Protein AF-A0A1X6P6M9-F1 (afdb_monomer)

Organism: Porphyra umbilicalis (NCBI:txid2786)

Radius of gyration: 22.37 Å; Cα contacts (8 Å, |Δi|>4): 774; chains: 1; bounding box: 60×44×56 Å

Nearest PDB structures (foldseek):
  3pe9-assembly4_D  TM=6.505E-01  e=1.139E-02  Acetivibrio thermocellus
  5vg1-assembly2_B  TM=5.738E-01  e=1.340E-02  Jonesia denitrificans DSM 20603
  1f97-assembly1_A  TM=3.186E-01  e=1.535E-01  Mus musculus
  7r0c-assembly1_C  TM=1.789E-01  e=1.907E-01  Homo sapiens
  8d82-assembly1_A  TM=1.798E-01  e=1.140E+00  Homo sapiens

Solvent-accessible surface area (backbone atoms only — not comparable to full-atom values): 17375 Å² total; per-residue (Å²): 92,73,48,60,32,56,97,70,46,40,9,34,33,39,38,17,54,26,49,57,97,40,66,86,38,66,68,48,40,61,60,33,41,46,41,35,33,29,49,72,40,65,61,43,76,50,52,83,79,34,34,78,74,33,15,72,72,21,95,81,36,30,26,27,40,50,93,77,77,85,59,42,32,61,70,72,45,61,27,28,40,36,41,32,41,27,20,21,23,58,78,66,40,22,33,46,30,48,45,77,50,76,41,85,45,76,46,74,83,82,68,79,73,35,69,53,39,69,49,46,75,49,66,89,53,25,47,15,36,48,45,56,84,76,76,25,69,49,70,72,22,78,74,73,28,55,39,37,80,40,47,50,59,57,59,55,95,43,82,45,78,59,34,44,34,86,80,45,82,72,85,84,55,77,63,96,70,80,74,98,38,33,46,71,44,72,57,72,73,88,85,60,93,76,58,70,19,43,55,80,44,75,32,54,22,36,31,87,76,49,38,74,50,73,93,58,70,58,37,54,40,57,38,33,23,14,64,72,42,42,38,26,40,33,54,44,55,36,91,50,46,56,32,38,40,30,23,52,72,85,41,81,74,35,78,30,67,54,85,74,40,34,54,41,40,59,72,86,80,62,49,48,35,54,38,88,77,81,54,69,80,36,82,42,43,37,36,37,37,37,33,17,75,93,79,25,62,23,33,34,31,34,31,42,34,36,40,71,40,77,92,38,79,43,47,70,71,51,103

Sequence (319 aa):
MRWTRNNHEGGFVRLSLVPVSQMYNHGAHERNAFHWSCWAINRFKCGQMDKFRDCLHDRKGEAFRDWVTIPPVFPDGDYVLGWSWYGGGQGDKGHFGDYYDCSFVRVEGGRSQTATHTPTFAGGACLATVNRLGICTREPCVPMRKVLRRVPAEFDGRPPPPIRASNLPRSGGPPKYISSGQSTFSENVDGLRRATVRVFSIRLVDVGARKVLPYLPLGNRPVVVGANAKFSLHAETSPDAQSVQWYVNGVPKFFDSTHPFTSGGDDHTGAFYPWYYPVFNRRVYVSVRAKGPGNTEDWLSLDLVFVKDRSKPSNYVGV

Foldseek 3Di:
DWAADAPWAWFKKWKFKAAPVCVVPPVNRVLRTAEMEILCPAKDADDPVCCVPHYVRPPRNIIHDDDDDDALLDDWAKIKIKMKTAQIDDDFWAFDAIDIDIDIDTDDDDDHHDQKHFGDYYDQWMFGQDQEHPQRHDPRRPPTGTGDTHHHPLPPPDGHDIRGSVVGPDPPDDHPDDDDWKAKDWPPPPDDPDLQKEFPDKFKAFQVVLDTDPDDCLGGHAFEFAPPAFIKIFTDMHPQFQWKWKDKQNHTQDIGRDPRHIQQDAPVPSGGGGNPDDDEQDWIKMKMWTAGPPRRIIMMIITHHYYYDHVDPGNGDGD

pLDDT: mean 81.34, std 14.86, range [29.42, 97.69]

Secondary structure (DSSP, 8-state):
-EEE--S---SEEEEEEEEGGGTT-HHHHHHTEEEEEETTTT-EE--HHHHTTTSTT-TT-EEEE---PPPTTSPSEEEEEEEEEES--BTTEE----EEEEEEEEE---SPPPSEE--EEESSSEEES-SSTTSS-SSS-SSPEEPEEE--TTTSSSPPPPEEGGGSPP--SS-SS-SSS--EEE---TT-TT-S--EEEEEEEETTTTEEPP---TTTS-EEEETT--EEEEEEE-TT--EEEEEETTEEEEEE-SSS-BSS-B-SSS-BPPPS---BTSEEEEEEEEEEGGGEEEEEEEEEEEEEETT---S--B-

Structure (mmCIF, N/CA/C/O backbone):
data_AF-A0A1X6P6M9-F1
#
_entry.id   AF-A0A1X6P6M9-F1
#
loop_
_atom_site.group_PDB
_atom_site.id
_atom_site.type_symbol
_atom_site.label_atom_id
_atom_site.label_alt_id
_atom_site.label_comp_id
_atom_site.label_asym_id
_atom_site.label_entity_id
_atom_site.label_seq_id
_atom_site.pdbx_PDB_ins_code
_atom_site.Cartn_x
_atom_site.Cartn_y
_atom_site.Cartn_z
_atom_site.occupancy
_atom_site.B_iso_or_equiv
_atom_site.auth_seq_id
_atom_site.auth_comp_id
_atom_site.auth_asym_id
_atom_site.auth_atom_id
_atom_site.pdbx_PDB_model_num
ATOM 1 N N . MET A 1 1 ? -3.911 -2.081 -7.376 1.00 86.75 1 MET A N 1
ATOM 2 C CA . MET A 1 1 ? -3.064 -1.070 -6.709 1.00 86.75 1 MET A CA 1
ATOM 3 C C . MET A 1 1 ? -3.328 0.309 -7.307 1.00 86.75 1 MET A C 1
ATOM 5 O O . MET A 1 1 ? -3.745 0.368 -8.459 1.00 86.75 1 MET A O 1
ATOM 9 N N . ARG A 1 2 ? -3.127 1.397 -6.552 1.00 87.62 2 ARG A N 1
ATOM 10 C CA . ARG A 1 2 ? -3.187 2.782 -7.047 1.00 87.62 2 ARG A CA 1
ATOM 11 C C . ARG A 1 2 ? -2.044 3.603 -6.463 1.00 87.62 2 ARG A C 1
ATOM 13 O O . ARG A 1 2 ? -1.618 3.299 -5.355 1.00 87.62 2 ARG A O 1
ATOM 20 N N . TRP A 1 3 ? -1.587 4.614 -7.191 1.00 88.06 3 TRP A N 1
ATOM 21 C CA . TRP A 1 3 ? -0.624 5.591 -6.688 1.00 88.06 3 TRP A CA 1
ATOM 22 C C . TRP A 1 3 ? -0.910 6.977 -7.260 1.00 88.06 3 TRP A C 1
ATOM 24 O O . TRP A 1 3 ? -1.390 7.136 -8.390 1.00 88.06 3 TRP A O 1
ATOM 34 N N . THR A 1 4 ? -0.639 7.978 -6.429 1.00 86.62 4 THR A N 1
ATOM 35 C CA . THR A 1 4 ? -0.890 9.383 -6.727 1.00 86.62 4 THR A CA 1
ATOM 36 C C . THR A 1 4 ? 0.056 9.875 -7.808 1.00 86.62 4 THR A C 1
ATOM 38 O O . THR A 1 4 ? 1.262 9.626 -7.766 1.00 86.62 4 THR A O 1
ATOM 41 N N . ARG A 1 5 ? -0.488 10.619 -8.770 1.00 84.69 5 ARG A N 1
ATOM 42 C CA . ARG A 1 5 ? 0.332 11.407 -9.685 1.00 84.69 5 ARG A CA 1
ATOM 43 C C . ARG A 1 5 ? 0.754 12.689 -8.975 1.00 84.69 5 ARG A C 1
ATOM 45 O O . ARG A 1 5 ? -0.067 13.366 -8.367 1.00 84.69 5 ARG A O 1
ATOM 52 N N . ASN A 1 6 ? 2.032 13.024 -9.065 1.00 74.31 6 ASN A N 1
ATOM 53 C CA . ASN A 1 6 ? 2.538 14.327 -8.646 1.00 74.31 6 ASN A CA 1
ATOM 54 C C . ASN A 1 6 ? 3.050 15.094 -9.883 1.00 74.31 6 ASN A C 1
ATOM 56 O O . ASN A 1 6 ? 2.704 14.777 -11.022 1.00 74.31 6 ASN A O 1
ATOM 60 N N . ASN A 1 7 ? 3.902 16.093 -9.685 1.00 77.25 7 ASN A N 1
ATOM 61 C CA . ASN A 1 7 ? 4.628 16.811 -10.730 1.00 77.25 7 ASN A CA 1
ATOM 62 C C . ASN A 1 7 ? 5.721 15.980 -11.435 1.00 77.25 7 ASN A C 1
ATOM 64 O O . ASN A 1 7 ? 6.342 16.499 -12.358 1.00 77.25 7 ASN A O 1
ATOM 68 N N . HIS A 1 8 ? 5.950 14.723 -11.042 1.00 83.19 8 HIS A N 1
ATOM 69 C CA . HIS A 1 8 ? 6.973 13.857 -11.627 1.00 83.19 8 HIS A CA 1
ATOM 70 C C . HIS A 1 8 ? 6.389 12.742 -12.511 1.00 83.19 8 HIS A C 1
ATOM 72 O O . HIS A 1 8 ? 5.292 12.228 -12.278 1.00 83.19 8 HIS A O 1
ATOM 78 N N . GLU A 1 9 ? 7.145 12.371 -13.545 1.00 88.62 9 GLU A N 1
ATOM 79 C CA . GLU A 1 9 ? 6.766 11.392 -14.568 1.00 88.62 9 GLU A CA 1
ATOM 80 C C . GLU A 1 9 ? 7.939 10.449 -14.883 1.00 88.62 9 GLU A C 1
ATOM 82 O O . GLU A 1 9 ? 9.077 10.664 -14.452 1.00 88.62 9 GLU A O 1
ATOM 87 N N . GLY A 1 10 ? 7.651 9.415 -15.675 1.00 91.94 10 GLY A N 1
ATOM 88 C CA . GLY A 1 10 ? 8.640 8.439 -16.127 1.00 91.94 10 GLY A CA 1
ATOM 89 C C . GLY A 1 10 ? 9.080 7.460 -15.038 1.00 91.94 10 GLY A C 1
ATOM 90 O O . GLY A 1 10 ? 8.689 7.552 -13.878 1.00 91.94 10 GLY A O 1
ATOM 91 N N . GLY A 1 11 ? 9.909 6.501 -15.424 1.00 95.06 11 GLY A N 1
ATOM 92 C CA . GLY A 1 11 ? 10.416 5.454 -14.555 1.00 95.06 11 GLY A CA 1
ATOM 93 C C . GLY A 1 11 ? 9.531 4.215 -14.509 1.00 95.06 11 GLY A C 1
ATOM 94 O O . GLY A 1 11 ? 8.642 3.998 -15.343 1.00 95.06 11 GLY A O 1
ATOM 95 N N . PHE A 1 12 ? 9.810 3.400 -13.504 1.00 96.56 12 PHE A N 1
ATOM 96 C CA . PHE A 1 12 ? 9.217 2.090 -13.295 1.00 96.56 12 PHE A CA 1
ATOM 97 C C . PHE A 1 12 ? 8.590 2.010 -11.912 1.00 96.56 12 PHE A C 1
ATOM 99 O O . PHE A 1 12 ? 9.119 2.575 -10.957 1.00 96.56 12 PHE A O 1
ATOM 106 N N . VAL A 1 13 ? 7.498 1.263 -11.814 1.00 96.94 13 VAL A N 1
ATOM 107 C CA . VAL A 1 13 ? 6.965 0.754 -10.554 1.00 96.94 13 VAL A CA 1
ATOM 108 C C . VAL A 1 13 ? 7.423 -0.689 -10.398 1.00 96.94 13 VAL A C 1
ATOM 110 O O . VAL A 1 13 ? 7.337 -1.461 -11.351 1.00 96.94 13 VAL A O 1
ATOM 113 N N . ARG A 1 14 ? 7.891 -1.060 -9.204 1.00 97.31 14 ARG A N 1
ATOM 114 C CA . ARG A 1 14 ? 8.203 -2.444 -8.818 1.00 97.31 14 ARG A CA 1
ATOM 115 C C . ARG A 1 14 ? 7.370 -2.847 -7.614 1.00 97.31 14 ARG A C 1
ATOM 117 O O . ARG A 1 14 ? 7.341 -2.123 -6.621 1.00 97.31 14 ARG A O 1
ATOM 124 N N . LEU A 1 15 ? 6.775 -4.033 -7.684 1.00 97.69 15 LEU A N 1
ATOM 125 C CA . LEU A 1 15 ? 6.065 -4.675 -6.586 1.00 97.69 15 LEU A CA 1
ATOM 126 C C . LEU A 1 15 ? 6.818 -5.896 -6.088 1.00 97.69 15 LEU A C 1
ATOM 128 O O . LEU A 1 15 ? 7.287 -6.725 -6.870 1.00 97.69 15 LEU A O 1
ATOM 132 N N . SER A 1 16 ? 6.879 -6.011 -4.771 1.00 97.25 16 SER A N 1
ATOM 133 C CA . SER A 1 16 ? 7.496 -7.119 -4.055 1.00 97.25 16 SER A CA 1
ATOM 134 C C . SER A 1 16 ? 6.598 -7.580 -2.928 1.00 97.25 16 SER A C 1
ATOM 136 O O . SER A 1 16 ? 5.836 -6.788 -2.380 1.00 97.25 16 SER A O 1
ATOM 138 N N . LEU A 1 17 ? 6.684 -8.859 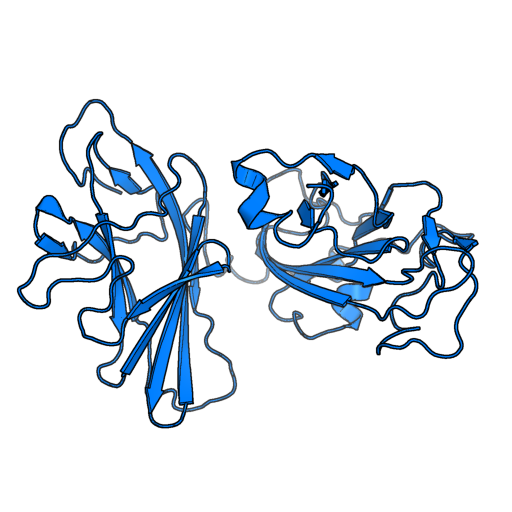-2.589 1.00 96.00 17 LEU A N 1
ATOM 139 C CA . LEU A 1 17 ? 5.944 -9.415 -1.471 1.00 96.00 17 LEU A CA 1
ATOM 140 C C . LEU A 1 17 ? 6.910 -10.209 -0.597 1.00 96.00 17 LEU A C 1
ATOM 142 O O . LEU A 1 17 ? 7.520 -11.171 -1.060 1.00 96.00 17 LEU A O 1
ATOM 146 N N . VAL A 1 18 ? 7.093 -9.787 0.652 1.00 89.38 18 VAL A N 1
ATOM 147 C CA . VAL A 1 18 ? 8.011 -10.450 1.589 1.00 89.38 18 VAL A CA 1
ATOM 148 C C . VAL A 1 18 ? 7.278 -10.864 2.856 1.00 89.38 18 VAL A C 1
ATOM 150 O O . VAL A 1 18 ? 6.371 -10.152 3.282 1.00 89.38 18 VAL A O 1
ATOM 153 N N . PRO A 1 19 ? 7.639 -11.995 3.479 1.00 81.50 19 PRO A N 1
ATOM 154 C CA . PRO A 1 19 ? 7.135 -12.328 4.805 1.00 81.50 19 PRO A CA 1
ATOM 155 C C . PRO A 1 19 ? 7.424 -11.190 5.788 1.00 81.50 19 PRO A C 1
ATOM 157 O O . PRO A 1 19 ? 8.471 -10.548 5.689 1.00 81.50 19 PRO A O 1
ATOM 160 N N . VAL A 1 20 ? 6.551 -10.981 6.776 1.00 75.00 20 VAL A N 1
ATOM 161 C CA . VAL A 1 20 ? 6.730 -9.923 7.794 1.00 75.00 20 VAL A CA 1
ATOM 162 C C . VAL A 1 20 ? 8.093 -10.018 8.495 1.00 75.00 20 VAL A C 1
ATOM 164 O O . VAL A 1 20 ? 8.749 -9.005 8.717 1.00 75.00 20 VAL A O 1
ATOM 167 N N . SER A 1 21 ? 8.597 -11.232 8.743 1.00 71.81 21 SER A N 1
ATOM 168 C CA . SER A 1 21 ? 9.934 -11.461 9.321 1.00 71.81 21 SER A CA 1
ATOM 169 C C . SER A 1 21 ? 11.102 -10.946 8.466 1.00 71.81 21 SER A C 1
ATOM 171 O O . SER A 1 21 ? 12.233 -10.879 8.942 1.00 71.81 21 SER A O 1
ATOM 173 N N . GLN A 1 22 ? 10.849 -10.586 7.206 1.00 79.38 22 GLN A N 1
ATOM 174 C CA . GLN A 1 22 ? 11.824 -10.063 6.253 1.00 79.38 22 GLN A CA 1
ATOM 175 C C . GLN A 1 22 ? 11.511 -8.620 5.818 1.00 79.38 22 GLN A C 1
ATOM 177 O O . GLN A 1 22 ? 12.145 -8.137 4.883 1.00 79.38 22 GLN A O 1
ATOM 182 N N . MET A 1 23 ? 10.592 -7.913 6.490 1.00 80.75 23 MET A N 1
ATOM 183 C CA . MET A 1 23 ? 10.112 -6.584 6.070 1.00 80.75 23 MET A CA 1
ATOM 184 C C . MET A 1 23 ? 11.191 -5.498 5.948 1.00 80.75 23 MET A C 1
ATOM 186 O O . MET A 1 23 ? 11.030 -4.555 5.184 1.00 80.75 23 MET A O 1
ATOM 190 N N . TYR A 1 24 ? 12.304 -5.624 6.674 1.00 79.19 24 TYR A N 1
ATOM 191 C CA . TYR A 1 24 ? 13.435 -4.689 6.591 1.00 79.19 24 TYR A CA 1
ATOM 192 C C . TYR A 1 24 ? 14.590 -5.209 5.722 1.00 79.19 24 TYR A C 1
ATOM 194 O O . TYR A 1 24 ? 15.641 -4.578 5.626 1.00 79.19 24 TYR A O 1
ATOM 202 N N . ASN A 1 25 ? 14.435 -6.374 5.086 1.00 82.38 25 ASN A N 1
ATOM 203 C CA . ASN A 1 25 ? 15.487 -6.987 4.287 1.00 82.38 25 ASN A CA 1
ATOM 204 C C . ASN A 1 25 ? 15.363 -6.570 2.816 1.00 82.38 25 ASN A C 1
ATOM 206 O O . ASN A 1 25 ? 14.607 -7.163 2.045 1.00 82.38 25 ASN A O 1
ATOM 210 N N . HIS A 1 26 ? 16.171 -5.593 2.403 1.00 90.19 26 HIS A N 1
ATOM 211 C CA . HIS A 1 26 ? 16.188 -5.101 1.022 1.00 90.19 26 HIS A CA 1
ATOM 212 C C . HIS A 1 26 ? 16.395 -6.217 -0.020 1.00 90.19 26 HIS A C 1
ATOM 214 O O . HIS A 1 26 ? 15.697 -6.271 -1.031 1.00 90.19 26 HIS A O 1
ATOM 220 N N . GLY A 1 27 ? 17.303 -7.161 0.248 1.00 91.75 27 GLY A N 1
ATOM 221 C CA . GLY A 1 27 ? 17.557 -8.284 -0.656 1.00 91.75 27 GLY A CA 1
ATOM 222 C C . GLY A 1 27 ? 16.378 -9.258 -0.759 1.00 91.75 27 GLY A C 1
ATOM 223 O O . GLY A 1 27 ? 16.201 -9.892 -1.796 1.00 91.75 27 GLY A O 1
ATOM 224 N N . ALA A 1 28 ? 15.553 -9.385 0.284 1.00 91.31 28 ALA A N 1
ATOM 225 C CA . ALA A 1 28 ? 14.320 -10.166 0.216 1.00 91.31 28 ALA A CA 1
ATOM 226 C C . ALA A 1 28 ? 13.285 -9.492 -0.693 1.00 91.31 28 ALA A C 1
ATOM 228 O O . ALA A 1 28 ? 12.685 -10.168 -1.526 1.00 91.31 28 ALA A O 1
ATOM 229 N N . HIS A 1 29 ? 13.132 -8.168 -0.595 1.00 94.69 29 HIS A N 1
ATOM 230 C CA . HIS A 1 29 ? 12.264 -7.404 -1.494 1.00 94.69 29 HIS A CA 1
ATOM 231 C C . HIS A 1 29 ? 12.709 -7.506 -2.954 1.00 94.69 29 HIS A C 1
ATOM 233 O O . HIS A 1 29 ? 11.869 -7.637 -3.837 1.00 94.69 29 HIS A O 1
ATOM 239 N N . GLU A 1 30 ? 14.017 -7.488 -3.215 1.00 94.31 30 GLU A N 1
ATOM 240 C CA . GLU A 1 30 ? 14.562 -7.685 -4.561 1.00 94.31 30 GLU A CA 1
ATOM 241 C C . GLU A 1 30 ? 14.282 -9.098 -5.093 1.00 94.31 30 GLU A C 1
ATOM 243 O O . GLU A 1 30 ? 13.731 -9.248 -6.181 1.00 94.31 30 GLU A O 1
ATOM 248 N N . ARG A 1 31 ? 14.593 -10.143 -4.314 1.00 93.88 31 ARG A N 1
ATOM 249 C CA . ARG A 1 31 ? 14.396 -11.542 -4.739 1.00 93.88 31 ARG A CA 1
ATOM 250 C C . ARG A 1 31 ? 12.929 -11.943 -4.888 1.00 93.88 31 ARG A C 1
ATOM 252 O O . ARG A 1 31 ? 12.635 -12.837 -5.675 1.00 93.88 31 ARG A O 1
ATOM 259 N N . ASN A 1 32 ? 12.033 -11.313 -4.132 1.00 95.94 32 ASN A N 1
ATOM 260 C CA . ASN A 1 32 ? 10.597 -11.589 -4.158 1.00 95.94 32 ASN A CA 1
ATOM 261 C C . ASN A 1 32 ? 9.804 -10.490 -4.888 1.00 95.94 32 ASN A C 1
ATOM 263 O O . ASN A 1 32 ? 8.588 -10.364 -4.706 1.00 95.94 32 ASN A O 1
ATOM 267 N N . ALA A 1 33 ? 10.479 -9.678 -5.706 1.00 97.00 33 ALA A N 1
ATOM 268 C CA . ALA A 1 33 ? 9.819 -8.776 -6.631 1.00 97.00 33 ALA A CA 1
ATOM 269 C C . ALA A 1 33 ? 9.185 -9.580 -7.771 1.00 97.00 33 ALA A C 1
ATOM 271 O O . ALA A 1 33 ? 9.839 -10.393 -8.423 1.00 97.00 33 ALA A O 1
ATOM 272 N N . PHE A 1 34 ? 7.888 -9.382 -7.983 1.00 96.94 34 PHE A N 1
ATOM 273 C CA . PHE A 1 34 ? 7.085 -10.245 -8.851 1.00 96.94 34 PHE A CA 1
ATOM 274 C C . PHE A 1 34 ? 6.432 -9.503 -10.017 1.00 96.94 34 PHE A C 1
ATOM 276 O O . PHE A 1 34 ? 5.992 -10.126 -10.988 1.00 96.94 34 PHE A O 1
ATOM 283 N N . HIS A 1 35 ? 6.373 -8.176 -9.945 1.00 97.06 35 HIS A N 1
ATOM 284 C CA . HIS A 1 35 ? 5.730 -7.372 -10.968 1.00 97.06 35 HIS A CA 1
ATOM 285 C C . HIS A 1 35 ? 6.413 -6.018 -11.135 1.00 97.06 35 HIS A C 1
ATOM 287 O O . HIS A 1 35 ? 6.714 -5.334 -10.158 1.00 97.06 35 HIS A O 1
ATOM 293 N N . TRP A 1 36 ? 6.607 -5.631 -12.390 1.00 97.06 36 TRP A N 1
ATOM 294 C CA . TRP A 1 36 ? 7.064 -4.317 -12.803 1.00 97.06 36 TRP A CA 1
ATOM 295 C C . TRP A 1 36 ? 6.064 -3.704 -13.771 1.00 97.06 36 TRP A C 1
ATOM 297 O O . TRP A 1 36 ? 5.472 -4.400 -14.599 1.00 97.06 36 TRP A O 1
ATOM 307 N N . SER A 1 37 ? 5.957 -2.384 -13.753 1.00 96.75 37 SER A N 1
ATOM 308 C CA . SER A 1 37 ? 5.236 -1.645 -14.781 1.00 96.75 37 SER A CA 1
ATOM 309 C C . SER A 1 37 ? 5.854 -0.278 -15.042 1.00 96.75 37 SER A C 1
ATOM 311 O O . SER A 1 37 ? 6.710 0.191 -14.290 1.00 96.75 37 SER A O 1
ATOM 313 N N . CYS A 1 38 ? 5.472 0.376 -16.139 1.00 95.00 38 CYS A N 1
ATOM 314 C CA . CYS A 1 38 ? 5.804 1.790 -16.302 1.00 95.00 38 CYS A CA 1
ATOM 315 C C . CYS A 1 38 ? 5.078 2.632 -15.251 1.00 95.00 38 CYS A C 1
ATOM 317 O O . CYS A 1 38 ? 3.897 2.413 -15.003 1.00 95.00 38 CYS A O 1
ATOM 319 N N . TRP A 1 39 ? 5.740 3.665 -14.718 1.00 93.56 39 TRP A N 1
ATOM 320 C CA . TRP A 1 39 ? 5.134 4.604 -13.760 1.00 93.56 39 TRP A CA 1
ATOM 321 C C . TRP A 1 39 ? 3.763 5.125 -14.197 1.00 93.56 39 TRP A C 1
ATOM 323 O O . TRP A 1 39 ? 2.832 5.205 -13.401 1.00 93.56 39 TRP A O 1
ATOM 333 N N . ALA A 1 40 ? 3.644 5.458 -15.483 1.00 91.25 40 ALA A N 1
ATOM 334 C CA . ALA A 1 40 ? 2.444 6.051 -16.048 1.00 91.25 40 ALA A CA 1
ATOM 335 C C . ALA A 1 40 ? 1.422 5.027 -16.576 1.00 91.25 40 ALA A C 1
ATOM 337 O O . ALA A 1 40 ? 0.533 5.404 -17.348 1.00 91.25 40 ALA A O 1
ATOM 338 N N . ILE A 1 41 ? 1.551 3.742 -16.222 1.00 91.44 41 ILE A N 1
ATOM 339 C CA . ILE A 1 41 ? 0.639 2.702 -16.706 1.00 91.44 41 ILE A CA 1
ATOM 340 C C . ILE A 1 41 ? -0.797 2.990 -16.254 1.00 91.44 41 ILE A C 1
ATOM 342 O O . ILE A 1 41 ? -1.033 3.460 -15.139 1.00 91.44 41 ILE A O 1
ATOM 346 N N . ASN A 1 42 ? -1.766 2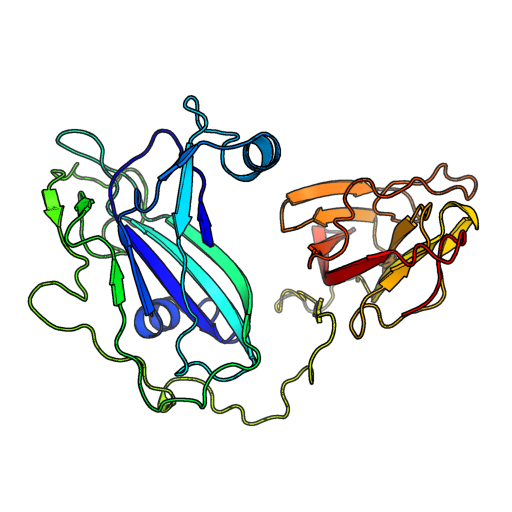.703 -17.133 1.00 91.69 42 ASN A N 1
ATOM 347 C CA . ASN A 1 42 ? -3.193 2.689 -16.794 1.00 91.69 42 ASN A CA 1
ATOM 348 C C . ASN A 1 42 ? -3.678 3.966 -16.066 1.00 91.69 42 ASN A C 1
ATOM 350 O O . ASN A 1 42 ? -4.516 3.914 -15.160 1.00 91.69 42 ASN A O 1
ATOM 354 N N . ARG A 1 43 ? -3.150 5.127 -16.478 1.00 91.94 43 ARG A N 1
ATOM 355 C CA . ARG A 1 43 ? -3.564 6.456 -16.007 1.00 91.94 43 ARG A CA 1
ATOM 356 C C . ARG A 1 43 ? -5.082 6.616 -16.107 1.00 91.94 43 ARG A C 1
ATOM 358 O O . ARG A 1 43 ? -5.684 6.260 -17.119 1.00 91.94 43 ARG A O 1
ATOM 365 N N . PHE A 1 44 ? -5.696 7.195 -15.082 1.00 91.31 44 PHE A N 1
ATOM 366 C CA . PHE A 1 44 ? -7.133 7.454 -15.057 1.00 91.31 44 PHE A CA 1
ATOM 367 C C . PHE A 1 44 ? -7.450 8.849 -14.508 1.00 91.31 44 PHE A C 1
ATOM 369 O O . PHE A 1 44 ? -6.658 9.438 -13.772 1.00 91.31 44 PHE A O 1
ATOM 376 N N . LYS A 1 45 ? -8.626 9.374 -14.872 1.00 92.50 45 LYS A N 1
ATOM 377 C CA . LYS A 1 45 ? -9.189 10.608 -14.308 1.00 92.50 45 LYS A CA 1
ATOM 378 C C . LYS A 1 45 ? -9.926 10.301 -13.010 1.00 92.50 45 LYS A C 1
ATOM 380 O O . LYS A 1 45 ? -10.777 9.414 -12.981 1.00 92.50 45 LYS A O 1
ATOM 385 N N . CYS A 1 46 ? -9.620 11.045 -11.957 1.00 84.31 46 CYS A N 1
ATOM 386 C CA . CYS A 1 46 ? -10.256 10.887 -10.660 1.00 84.31 46 CYS A CA 1
ATOM 387 C C . CYS A 1 46 ? -11.712 11.352 -10.674 1.00 84.31 46 CYS A C 1
ATOM 389 O O . CYS A 1 46 ? -12.021 12.465 -11.100 1.00 84.31 46 CYS A O 1
ATOM 391 N N . GLY A 1 47 ? -12.596 10.517 -10.125 1.00 80.44 47 GLY A N 1
ATOM 392 C CA . GLY A 1 47 ? -13.931 10.945 -9.719 1.00 80.44 47 GLY A CA 1
ATOM 393 C C . GLY A 1 47 ? -13.917 11.646 -8.356 1.00 80.44 47 GLY A C 1
ATOM 394 O O . GLY A 1 47 ? -12.874 11.805 -7.718 1.00 80.44 47 GLY A O 1
ATOM 395 N N . GLN A 1 48 ? -15.103 12.010 -7.860 1.00 72.38 48 GLN A N 1
ATOM 396 C CA . GLN A 1 48 ? -15.263 12.696 -6.570 1.00 72.38 48 GLN A CA 1
ATOM 397 C C . GLN A 1 48 ? -14.652 11.909 -5.396 1.00 72.38 48 GLN A C 1
ATOM 399 O O . GLN A 1 48 ? -13.981 12.495 -4.550 1.00 72.38 48 GLN A O 1
ATOM 404 N N . MET A 1 49 ? -14.828 10.582 -5.371 1.00 69.75 49 MET A N 1
ATOM 405 C CA . MET A 1 49 ? -14.254 9.719 -4.328 1.00 69.75 49 MET A CA 1
ATOM 406 C C . MET A 1 49 ? -12.730 9.582 -4.426 1.00 69.75 49 MET A C 1
ATOM 408 O O . MET A 1 49 ? -12.063 9.431 -3.407 1.00 69.75 49 MET A O 1
ATOM 412 N N . ASP A 1 50 ? -12.168 9.626 -5.634 1.00 75.62 50 ASP A N 1
ATOM 413 C CA . ASP A 1 50 ? -10.728 9.451 -5.837 1.00 75.62 50 ASP A CA 1
ATOM 414 C C . ASP A 1 50 ? -9.958 10.753 -5.579 1.00 75.62 50 ASP A C 1
ATOM 416 O O . ASP A 1 50 ? -8.778 10.713 -5.239 1.00 75.62 50 ASP A O 1
ATOM 420 N N . LYS A 1 51 ? -10.627 11.912 -5.674 1.00 73.06 51 LYS A N 1
ATOM 421 C CA . LYS A 1 51 ? -10.003 13.235 -5.534 1.00 73.06 51 LYS A CA 1
ATOM 422 C C . LYS A 1 51 ? -9.225 13.395 -4.228 1.00 73.06 51 LYS A C 1
ATOM 424 O O . LYS A 1 51 ? -8.099 13.874 -4.250 1.00 73.06 51 LYS A O 1
ATOM 429 N N . PHE A 1 52 ? -9.802 12.958 -3.112 1.00 69.56 52 PHE A N 1
ATOM 430 C CA . PHE A 1 52 ? -9.166 13.069 -1.797 1.00 69.56 52 PHE A CA 1
ATOM 431 C C . PHE A 1 52 ? -8.162 11.952 -1.499 1.00 69.56 52 PHE A C 1
ATOM 433 O O . PHE A 1 52 ? -7.351 12.111 -0.594 1.00 69.56 52 PHE A O 1
ATOM 440 N N . ARG A 1 53 ? -8.221 10.828 -2.226 1.00 67.81 53 ARG A N 1
ATOM 441 C CA . ARG A 1 53 ? -7.367 9.659 -1.972 1.00 67.81 53 ARG A CA 1
ATOM 442 C C . ARG A 1 53 ? -6.144 9.613 -2.888 1.00 67.81 53 ARG A C 1
ATOM 444 O O . ARG A 1 53 ? -5.042 9.433 -2.395 1.00 67.81 53 ARG A O 1
ATOM 451 N N . ASP A 1 54 ? -6.347 9.777 -4.195 1.00 78.31 54 ASP A N 1
ATOM 452 C CA . ASP A 1 54 ? -5.326 9.510 -5.219 1.00 78.31 54 ASP A CA 1
ATOM 453 C C . ASP A 1 54 ? -4.881 10.772 -5.972 1.00 78.31 54 ASP A C 1
ATOM 455 O O . ASP A 1 54 ? -3.821 10.783 -6.581 1.00 78.31 54 ASP A O 1
ATOM 459 N N . CYS A 1 55 ? -5.701 11.825 -5.997 1.00 79.56 55 CYS A N 1
ATOM 460 C CA . CYS A 1 55 ? -5.468 12.994 -6.857 1.00 79.56 55 CYS A CA 1
ATOM 461 C C . CYS A 1 55 ? -5.275 14.301 -6.093 1.00 79.56 55 CYS A C 1
ATOM 463 O O . CYS A 1 55 ? -5.251 15.364 -6.712 1.00 79.56 55 CYS A O 1
ATOM 465 N N . LEU A 1 56 ? -5.138 14.248 -4.766 1.00 77.38 56 LEU A N 1
ATOM 466 C CA . LEU A 1 56 ? -5.091 15.445 -3.923 1.00 77.38 56 LEU A CA 1
ATOM 467 C C . LEU A 1 56 ? -3.983 16.418 -4.357 1.00 77.38 56 LEU A C 1
ATOM 469 O O . LEU A 1 56 ? -4.144 17.632 -4.258 1.00 77.38 56 LEU A O 1
ATOM 473 N N . HIS A 1 57 ? -2.884 15.872 -4.877 1.00 75.50 57 HIS A N 1
ATOM 474 C CA . HIS A 1 57 ? -1.695 16.619 -5.276 1.00 75.50 57 HIS A CA 1
ATOM 475 C C . HIS A 1 57 ? -1.564 16.812 -6.797 1.00 75.50 57 HIS A C 1
ATOM 477 O O . HIS A 1 57 ? -0.646 17.501 -7.241 1.00 75.50 57 HIS A O 1
ATOM 483 N N . ASP A 1 58 ? -2.486 16.273 -7.606 1.00 80.81 58 ASP A N 1
ATOM 484 C CA . ASP A 1 58 ? -2.423 16.392 -9.064 1.00 80.81 58 ASP A CA 1
ATOM 485 C C . ASP A 1 58 ? -3.345 17.489 -9.603 1.00 80.81 58 ASP A C 1
ATOM 487 O O . ASP A 1 58 ? -4.574 17.396 -9.559 1.00 80.81 58 ASP A O 1
ATOM 491 N N . ARG A 1 59 ? -2.753 18.507 -10.235 1.00 80.44 59 ARG A N 1
ATOM 492 C CA . ARG A 1 59 ? -3.508 19.623 -10.832 1.00 80.44 59 ARG A CA 1
ATOM 493 C C . ARG A 1 59 ? -4.384 19.211 -12.020 1.00 80.44 59 ARG A C 1
ATOM 495 O O . ARG A 1 59 ? -5.266 19.975 -12.398 1.00 80.44 59 ARG A O 1
ATOM 502 N N . LYS A 1 60 ? -4.156 18.038 -12.625 1.00 84.75 60 LYS A N 1
ATOM 503 C CA . LYS A 1 60 ? -4.962 17.523 -13.747 1.00 84.75 60 LYS A CA 1
ATOM 504 C C . LYS A 1 60 ? -6.050 16.543 -13.301 1.00 84.75 60 LYS A C 1
ATOM 506 O O . LYS A 1 60 ? -6.784 16.045 -14.164 1.00 84.75 60 LYS A O 1
ATOM 511 N N . GLY A 1 61 ? -6.170 16.279 -11.997 1.00 87.75 61 GLY A N 1
ATOM 512 C CA . GLY A 1 61 ? -7.109 15.305 -11.449 1.00 87.75 61 GLY A CA 1
ATOM 513 C C . GLY A 1 61 ? -6.871 13.896 -11.991 1.00 87.75 61 GLY A C 1
ATOM 514 O O . GLY A 1 61 ? -7.829 13.196 -12.309 1.00 87.75 61 GLY A O 1
ATOM 515 N N . GLU A 1 62 ? -5.612 13.506 -12.172 1.00 91.31 62 GLU A N 1
ATOM 516 C CA . GLU A 1 62 ? -5.194 12.197 -12.671 1.00 91.31 62 GLU A CA 1
ATOM 517 C C . GLU A 1 62 ? -4.418 11.413 -11.619 1.00 91.31 62 GLU A C 1
ATOM 519 O O . GLU A 1 62 ? -3.677 11.979 -10.821 1.00 91.31 62 GLU A O 1
ATOM 524 N N . ALA A 1 63 ? -4.545 10.094 -11.674 1.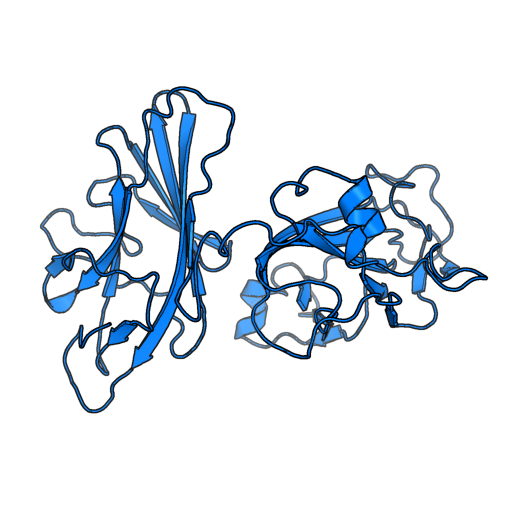00 90.69 63 ALA A N 1
ATOM 525 C CA . ALA A 1 63 ? -3.743 9.162 -10.898 1.00 90.69 63 ALA A CA 1
ATOM 526 C C . ALA A 1 63 ? -3.476 7.900 -11.721 1.00 90.69 63 ALA A C 1
ATOM 528 O O . ALA A 1 63 ? -3.935 7.762 -12.862 1.00 90.69 63 ALA A O 1
ATOM 529 N N . PHE A 1 64 ? -2.730 6.970 -11.139 1.00 90.94 64 PHE A N 1
ATOM 530 C CA . PHE A 1 64 ? -2.373 5.714 -11.777 1.00 90.94 64 PHE A CA 1
ATOM 531 C C . PHE A 1 64 ? -2.966 4.542 -11.008 1.00 90.94 64 PHE A C 1
ATOM 533 O O . PHE A 1 64 ? -3.182 4.599 -9.792 1.00 90.94 64 PHE A O 1
ATOM 540 N N . ARG A 1 65 ? -3.265 3.465 -11.728 1.00 89.19 65 ARG A N 1
ATOM 541 C CA . ARG A 1 65 ? -3.769 2.230 -11.134 1.00 89.19 65 ARG A CA 1
ATOM 542 C C . ARG A 1 65 ? -3.243 1.043 -11.895 1.00 89.19 65 ARG A C 1
ATOM 544 O O . ARG A 1 65 ? -3.082 1.123 -13.098 1.00 89.19 65 ARG A O 1
ATOM 551 N N . ASP A 1 66 ? -3.095 -0.079 -11.219 1.00 90.00 66 ASP A N 1
ATOM 552 C CA . ASP A 1 66 ? -2.789 -1.331 -11.891 1.00 90.00 66 ASP A CA 1
ATOM 553 C C . ASP A 1 66 ? -3.545 -2.503 -11.280 1.00 90.00 66 ASP A C 1
ATOM 555 O O . ASP A 1 66 ? -3.866 -2.505 -10.082 1.00 90.00 66 ASP A O 1
ATOM 559 N N . TRP A 1 67 ? -3.834 -3.493 -12.116 1.00 87.62 67 TRP A N 1
ATOM 560 C CA . TRP A 1 67 ? -4.448 -4.749 -11.711 1.00 87.62 67 TRP A CA 1
ATOM 561 C C . TRP A 1 67 ? -3.366 -5.805 -11.632 1.00 87.62 67 TRP A C 1
ATOM 563 O O . TRP A 1 67 ? -2.831 -6.249 -12.641 1.00 87.62 67 TRP A O 1
ATOM 573 N N . VAL A 1 68 ? -3.056 -6.210 -10.408 1.00 89.31 68 VAL A N 1
ATOM 574 C CA . VAL A 1 68 ? -1.967 -7.138 -10.139 1.00 89.31 68 VAL A CA 1
ATOM 575 C C . VAL A 1 68 ? -2.537 -8.348 -9.423 1.00 89.31 68 VAL A C 1
ATOM 577 O O . VAL A 1 68 ? -3.307 -8.209 -8.474 1.00 89.31 68 VAL A O 1
ATOM 580 N N . THR A 1 69 ? -2.166 -9.530 -9.903 1.00 90.88 69 THR A N 1
ATOM 581 C CA . THR A 1 69 ? -2.527 -10.806 -9.281 1.00 90.88 69 THR A CA 1
ATOM 582 C C . THR A 1 69 ? -1.371 -11.256 -8.403 1.00 90.88 69 THR A C 1
ATOM 584 O O . THR A 1 69 ? -0.233 -11.278 -8.872 1.00 90.88 69 THR A O 1
ATOM 587 N N . ILE A 1 70 ? -1.652 -11.618 -7.149 1.00 93.00 70 ILE A N 1
ATOM 588 C CA . ILE A 1 70 ? -0.641 -12.224 -6.280 1.00 93.00 70 ILE A CA 1
ATOM 589 C C . ILE A 1 70 ? -0.247 -13.584 -6.871 1.00 93.00 70 ILE A C 1
ATOM 591 O O . ILE A 1 70 ? -1.126 -14.416 -7.115 1.00 93.00 70 ILE A O 1
ATOM 595 N N . PRO A 1 71 ? 1.044 -13.820 -7.149 1.00 94.12 71 PRO A N 1
ATOM 596 C CA . PRO A 1 71 ? 1.478 -15.078 -7.727 1.00 94.12 71 PRO A CA 1
ATOM 597 C C . PRO A 1 71 ? 1.211 -16.279 -6.812 1.00 94.12 71 PRO A C 1
ATOM 599 O O . PRO A 1 71 ? 1.493 -16.195 -5.618 1.00 94.12 71 PRO A O 1
ATOM 602 N N . PRO A 1 72 ? 0.810 -17.440 -7.360 1.00 89.69 72 PRO A N 1
ATOM 603 C CA . PRO A 1 72 ? 0.557 -18.648 -6.569 1.00 89.69 72 PRO A CA 1
ATOM 604 C C . PRO A 1 72 ? 1.833 -19.289 -5.991 1.00 89.69 72 PRO A C 1
ATOM 606 O O . PRO A 1 72 ? 1.766 -20.355 -5.395 1.00 89.69 72 PRO A O 1
ATOM 609 N N . VAL A 1 73 ? 3.010 -18.676 -6.156 1.00 92.88 73 VAL A N 1
ATOM 610 C CA . VAL A 1 73 ? 4.235 -19.101 -5.454 1.00 92.88 73 VAL A CA 1
ATOM 611 C C . VAL A 1 73 ? 4.225 -18.670 -3.986 1.00 92.88 73 VAL A C 1
ATOM 613 O O . VAL A 1 73 ? 4.928 -19.267 -3.176 1.00 92.88 73 VAL A O 1
ATOM 616 N N . PHE A 1 74 ? 3.454 -17.629 -3.647 1.00 91.00 74 PHE A N 1
ATOM 617 C CA . PHE A 1 74 ? 3.334 -17.130 -2.284 1.00 91.00 74 PHE A CA 1
ATOM 618 C C . PHE A 1 74 ? 2.269 -17.937 -1.539 1.00 91.00 74 PHE A C 1
ATOM 620 O O . PHE A 1 74 ? 1.110 -17.915 -1.957 1.00 91.00 74 PHE A O 1
ATOM 627 N N . PRO A 1 75 ? 2.630 -18.658 -0.465 1.00 84.19 75 PRO A N 1
ATOM 628 C CA . PRO A 1 75 ? 1.645 -19.347 0.349 1.00 84.19 75 PRO A CA 1
ATOM 629 C C . PRO A 1 75 ? 0.742 -18.366 1.097 1.00 84.19 75 PRO A C 1
ATOM 631 O O . PRO A 1 75 ? 1.119 -17.214 1.323 1.00 84.19 75 PRO A O 1
ATOM 634 N N . ASP A 1 76 ? -0.414 -18.851 1.540 1.00 77.94 76 ASP A N 1
ATOM 635 C CA . ASP A 1 76 ? -1.288 -18.110 2.444 1.00 77.94 76 ASP A CA 1
ATOM 636 C C . ASP A 1 76 ? -0.505 -17.635 3.675 1.00 77.94 76 ASP A C 1
ATOM 638 O O . ASP A 1 76 ? 0.296 -18.376 4.257 1.00 77.94 76 ASP A O 1
ATOM 642 N N . GLY A 1 77 ? -0.721 -16.382 4.065 1.00 70.31 77 GLY A N 1
ATOM 643 C CA . GLY A 1 77 ? -0.009 -15.770 5.176 1.00 70.31 77 GLY A CA 1
ATOM 644 C C . GLY A 1 77 ? 0.022 -14.248 5.135 1.00 70.31 77 GLY A C 1
ATOM 645 O O . GLY A 1 77 ? -0.561 -13.605 4.259 1.00 70.31 77 GLY A O 1
ATOM 646 N N . ASP A 1 78 ? 0.731 -13.686 6.109 1.00 70.81 78 ASP A N 1
ATOM 647 C CA . ASP A 1 78 ? 0.926 -12.248 6.266 1.00 70.81 78 ASP A CA 1
ATOM 648 C C . ASP A 1 78 ? 2.247 -11.801 5.634 1.00 70.81 78 ASP A C 1
ATOM 650 O O . ASP A 1 78 ? 3.312 -12.394 5.850 1.00 70.81 78 ASP A O 1
ATOM 654 N N . TYR A 1 79 ? 2.173 -10.714 4.873 1.00 81.75 79 TYR A N 1
ATOM 655 C CA . TYR A 1 79 ? 3.274 -10.182 4.088 1.00 81.75 79 TYR A CA 1
ATOM 656 C C . TYR A 1 79 ? 3.353 -8.663 4.195 1.00 81.75 79 TYR A C 1
ATOM 658 O O . TYR A 1 79 ? 2.385 -7.977 4.522 1.00 81.75 79 TYR A O 1
ATOM 666 N N . VAL A 1 80 ? 4.513 -8.133 3.828 1.00 82.75 80 VAL A N 1
ATOM 667 C CA . VAL A 1 80 ? 4.676 -6.737 3.444 1.00 82.75 80 VAL A CA 1
ATOM 668 C C . VAL A 1 80 ? 4.707 -6.658 1.923 1.00 82.75 80 VAL A C 1
ATOM 670 O O . VAL A 1 80 ? 5.587 -7.226 1.270 1.00 82.75 80 VAL A O 1
ATOM 673 N N . LEU A 1 81 ? 3.729 -5.948 1.365 1.00 94.56 81 LEU A N 1
ATOM 674 C CA . LEU A 1 81 ? 3.716 -5.518 -0.025 1.00 94.56 81 LEU A CA 1
ATOM 675 C C . LEU A 1 81 ? 4.608 -4.283 -0.141 1.00 94.56 81 LEU A C 1
ATOM 677 O O . LEU A 1 81 ? 4.244 -3.206 0.326 1.00 94.56 81 LEU A O 1
ATOM 681 N N . GLY A 1 82 ? 5.773 -4.452 -0.756 1.00 95.88 82 GLY A N 1
ATOM 682 C CA . GLY A 1 82 ? 6.676 -3.353 -1.064 1.00 95.88 82 GLY A CA 1
ATOM 683 C C . GLY A 1 82 ? 6.369 -2.779 -2.440 1.00 95.88 82 GLY A C 1
ATOM 684 O O . GLY A 1 82 ? 6.383 -3.506 -3.436 1.00 95.88 82 GLY A O 1
ATOM 685 N N . TRP A 1 83 ? 6.141 -1.475 -2.488 1.00 96.44 83 TRP A N 1
ATOM 686 C CA . TRP A 1 83 ? 6.040 -0.662 -3.688 1.00 96.44 83 TRP A CA 1
ATOM 687 C C . TRP A 1 83 ? 7.309 0.173 -3.842 1.00 96.44 83 TRP A C 1
ATOM 689 O O . TRP A 1 83 ? 7.856 0.689 -2.866 1.00 96.44 83 TRP A O 1
ATOM 699 N N . SER A 1 84 ? 7.812 0.308 -5.064 1.00 95.94 84 SER A N 1
ATOM 700 C CA . SER A 1 84 ? 8.934 1.204 -5.344 1.00 95.94 84 SER A CA 1
ATOM 701 C C . SER A 1 84 ? 8.730 1.931 -6.662 1.00 95.94 84 SER A C 1
ATOM 703 O O . SER A 1 84 ? 8.310 1.306 -7.635 1.00 95.94 84 SER A O 1
ATOM 705 N N . TRP A 1 85 ? 9.087 3.212 -6.712 1.00 95.25 85 TRP A N 1
ATOM 706 C CA . TRP A 1 85 ? 9.179 3.996 -7.942 1.00 95.25 85 TRP A CA 1
ATOM 707 C C . TRP A 1 85 ? 10.608 4.479 -8.154 1.00 95.25 85 TRP A C 1
ATOM 709 O O . TRP A 1 85 ? 11.220 5.024 -7.240 1.00 95.25 85 TRP A O 1
ATOM 719 N N . TYR A 1 86 ? 11.147 4.260 -9.352 1.00 95.50 86 TYR A N 1
ATOM 720 C CA . TYR A 1 86 ? 12.537 4.584 -9.661 1.00 95.50 86 TYR A CA 1
ATOM 721 C C . TYR A 1 86 ? 12.765 4.909 -11.128 1.00 95.50 86 TYR A C 1
ATOM 723 O O . TYR A 1 86 ? 11.966 4.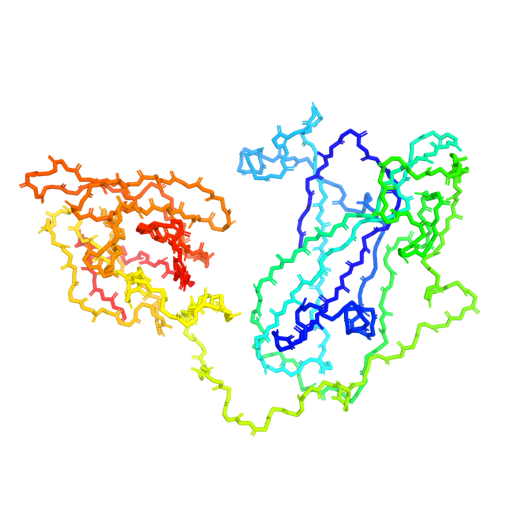572 -12.005 1.00 95.50 86 TYR A O 1
ATOM 731 N N . GLY A 1 87 ? 13.899 5.555 -11.402 1.00 94.44 87 GLY A N 1
ATOM 732 C CA . GLY A 1 87 ? 14.289 5.926 -12.760 1.00 94.44 87 GLY A CA 1
ATOM 733 C C . GLY A 1 87 ? 13.410 7.003 -13.380 1.00 94.44 87 GLY A C 1
ATOM 734 O O . GLY A 1 87 ? 13.402 7.147 -14.602 1.00 94.44 87 GLY A O 1
ATOM 735 N N . GLY A 1 88 ? 12.676 7.757 -12.563 1.00 92.69 88 GLY A N 1
ATOM 736 C CA . GLY A 1 88 ? 11.841 8.844 -13.040 1.00 92.69 88 GLY A CA 1
ATOM 737 C C . GLY A 1 88 ? 12.634 9.916 -13.802 1.00 92.69 88 GLY A C 1
ATOM 738 O O . GLY A 1 88 ? 13.838 10.116 -13.599 1.00 92.69 88 GLY A O 1
ATOM 739 N N . GLY A 1 89 ? 11.940 10.617 -14.694 1.00 88.50 89 GLY A N 1
ATOM 740 C CA . GLY A 1 89 ? 12.481 11.727 -15.469 1.00 88.50 89 GLY A CA 1
ATOM 741 C C . GLY A 1 89 ? 11.440 12.340 -16.403 1.00 88.50 89 GLY A C 1
ATOM 742 O O . GLY A 1 89 ? 10.577 11.640 -16.932 1.00 88.50 89 GLY A O 1
ATOM 743 N N . GLN A 1 90 ? 11.533 13.653 -16.620 1.00 79.62 90 GLN A N 1
ATOM 744 C CA . GLN A 1 90 ? 10.641 14.408 -17.501 1.00 79.62 90 GLN A CA 1
ATOM 745 C C . GLN A 1 90 ? 11.463 15.223 -18.507 1.00 79.62 90 GLN A C 1
ATOM 747 O O . GLN A 1 90 ? 12.444 15.859 -18.134 1.00 79.62 90 GLN A O 1
ATOM 752 N N . GLY A 1 91 ? 11.058 15.226 -19.780 1.00 83.06 91 GLY A N 1
ATOM 753 C CA . GLY A 1 91 ? 11.857 15.826 -20.854 1.00 83.06 91 GLY A CA 1
ATOM 754 C C . GLY A 1 91 ? 13.108 14.995 -21.153 1.00 83.06 91 GLY A C 1
ATOM 755 O O . GLY A 1 91 ? 13.067 13.770 -21.062 1.00 83.06 91 GLY A O 1
ATOM 756 N N . ASP A 1 92 ? 14.222 15.650 -21.483 1.00 86.56 92 ASP A N 1
ATOM 757 C CA . ASP A 1 92 ? 15.437 14.960 -21.946 1.00 86.56 92 ASP A CA 1
ATOM 758 C C . ASP A 1 92 ? 16.320 14.421 -20.814 1.00 86.56 92 ASP A C 1
ATOM 760 O O . ASP A 1 92 ? 17.197 13.585 -21.050 1.00 86.56 92 ASP A O 1
ATOM 764 N N . LYS A 1 93 ? 16.134 14.905 -19.579 1.00 85.81 93 LYS A N 1
ATOM 765 C CA . LYS A 1 93 ? 16.953 14.544 -18.415 1.00 85.81 93 LYS A CA 1
ATOM 766 C C . LYS A 1 93 ? 16.120 14.473 -17.134 1.00 85.81 93 LYS A C 1
ATOM 768 O O . LYS A 1 93 ? 15.093 15.125 -17.021 1.00 85.81 93 LYS A O 1
ATOM 773 N N . GLY A 1 94 ? 16.594 13.730 -16.138 1.00 85.69 94 GLY A N 1
ATOM 774 C CA . GLY A 1 94 ? 15.980 13.687 -14.807 1.00 85.69 94 GLY A CA 1
ATOM 775 C C . GLY A 1 94 ? 16.989 13.378 -13.702 1.00 85.69 94 GLY A C 1
ATOM 776 O O . GLY A 1 94 ? 18.093 12.899 -13.977 1.00 85.69 94 GLY A O 1
ATOM 777 N N . HIS A 1 95 ? 16.599 13.675 -12.462 1.00 87.06 95 HIS A N 1
ATOM 778 C CA . HIS A 1 95 ? 17.376 13.422 -11.243 1.00 87.06 95 HIS A CA 1
ATOM 779 C C . HIS A 1 95 ? 16.499 12.910 -10.088 1.00 87.06 95 HIS A C 1
ATOM 781 O O . HIS A 1 95 ? 16.820 13.144 -8.928 1.00 87.06 95 HIS A O 1
ATOM 787 N N . PHE A 1 96 ? 15.381 12.242 -10.375 1.00 88.62 96 PHE A N 1
ATOM 788 C CA . PHE A 1 96 ? 14.493 11.759 -9.315 1.00 88.62 96 PHE A CA 1
ATOM 789 C C . PHE A 1 96 ? 15.132 10.583 -8.571 1.00 88.62 96 PHE A C 1
ATOM 791 O O . PHE A 1 96 ? 15.857 9.781 -9.168 1.00 88.62 96 PHE A O 1
ATOM 798 N N . GLY A 1 97 ? 14.896 10.536 -7.260 1.00 90.62 97 GLY A N 1
ATOM 799 C CA . GLY A 1 97 ? 15.365 9.450 -6.411 1.00 90.62 97 GLY A CA 1
ATOM 800 C C . GLY A 1 97 ? 14.542 8.172 -6.579 1.00 90.62 97 GLY A C 1
ATOM 801 O O . GLY A 1 97 ? 13.562 8.122 -7.324 1.00 90.62 97 GLY A O 1
ATOM 802 N N . ASP A 1 98 ? 14.949 7.144 -5.849 1.00 93.25 98 ASP A N 1
ATOM 803 C CA . ASP A 1 98 ? 14.176 5.932 -5.636 1.00 93.25 98 ASP A CA 1
ATOM 804 C C . ASP A 1 98 ? 13.234 6.156 -4.446 1.00 93.25 98 ASP A C 1
ATOM 806 O O . ASP A 1 98 ? 13.676 6.498 -3.347 1.00 93.25 98 ASP A O 1
ATOM 810 N N . TYR A 1 99 ? 11.939 5.941 -4.653 1.00 92.44 99 TYR A N 1
ATOM 811 C CA . TYR A 1 99 ? 10.913 6.066 -3.621 1.00 92.44 99 TYR A CA 1
ATOM 812 C C . TYR A 1 99 ? 10.372 4.691 -3.269 1.00 92.44 99 TYR A C 1
ATOM 814 O O . TYR A 1 99 ? 10.240 3.822 -4.133 1.00 92.44 99 TYR A O 1
ATOM 822 N N . TYR A 1 100 ? 10.034 4.513 -1.999 1.00 92.81 100 TYR A N 1
ATOM 823 C CA . TYR A 1 100 ? 9.576 3.250 -1.441 1.00 92.81 100 TYR A CA 1
ATOM 824 C C . TYR A 1 100 ? 8.343 3.503 -0.590 1.00 92.81 100 TYR A C 1
ATOM 826 O O . TYR A 1 100 ? 8.278 4.507 0.117 1.00 92.81 100 TYR A O 1
ATOM 834 N N . ASP A 1 101 ? 7.396 2.578 -0.646 1.00 90.00 101 ASP A N 1
ATOM 835 C CA . ASP A 1 101 ? 6.273 2.526 0.279 1.00 90.00 101 ASP A CA 1
ATOM 836 C C . ASP A 1 101 ? 5.941 1.064 0.585 1.00 90.00 101 ASP A C 1
ATOM 838 O O . ASP A 1 101 ? 6.173 0.176 -0.241 1.00 90.00 101 ASP A O 1
ATOM 842 N N . CYS A 1 102 ? 5.426 0.803 1.779 1.00 82.19 102 CYS A N 1
ATOM 843 C CA . CYS A 1 102 ? 5.152 -0.543 2.262 1.00 82.19 102 CYS A CA 1
ATOM 844 C C . CYS A 1 102 ? 3.747 -0.616 2.853 1.00 82.19 102 CYS A C 1
ATOM 846 O O . CYS A 1 102 ? 3.273 0.301 3.517 1.00 82.19 102 CYS A O 1
ATOM 848 N N . SER A 1 103 ? 3.075 -1.744 2.652 1.00 80.75 103 SER A N 1
ATOM 849 C CA . SER A 1 103 ? 1.790 -2.020 3.293 1.00 80.75 103 SER A CA 1
ATOM 850 C C . SER A 1 103 ? 1.743 -3.455 3.788 1.00 80.75 103 SER A C 1
ATOM 852 O O . SER A 1 103 ? 2.161 -4.371 3.079 1.00 80.75 103 SER A O 1
ATOM 854 N N . PHE A 1 104 ? 1.199 -3.664 4.984 1.00 77.50 104 PHE A N 1
ATOM 855 C CA . PHE A 1 104 ? 0.848 -5.005 5.437 1.00 77.50 104 PHE A CA 1
ATOM 856 C C . PHE A 1 104 ? -0.324 -5.535 4.612 1.00 77.50 104 PHE A C 1
ATOM 858 O O . PHE A 1 104 ? -1.306 -4.829 4.376 1.00 77.50 104 PHE A O 1
ATOM 865 N N . VAL A 1 105 ? -0.208 -6.775 4.146 1.00 77.25 105 VAL A N 1
ATOM 866 C CA . VAL A 1 105 ? -1.249 -7.464 3.384 1.00 77.25 105 VAL A CA 1
ATOM 867 C C . VAL A 1 105 ? -1.344 -8.916 3.825 1.00 77.25 105 VAL A C 1
ATOM 869 O O . VAL A 1 105 ? -0.349 -9.530 4.209 1.00 77.25 105 VAL A O 1
ATOM 872 N N . ARG A 1 106 ? -2.542 -9.481 3.702 1.00 77.44 106 ARG A N 1
ATOM 873 C CA . ARG A 1 106 ? -2.784 -10.908 3.880 1.00 77.44 106 ARG A CA 1
ATOM 874 C C . ARG A 1 106 ? -3.084 -11.561 2.535 1.00 77.44 106 ARG A C 1
ATOM 876 O O . ARG A 1 106 ? -3.910 -11.060 1.772 1.00 77.44 106 ARG A O 1
ATOM 883 N N . VAL A 1 107 ? -2.404 -12.669 2.257 1.00 79.25 107 VAL A N 1
ATOM 884 C CA . VAL A 1 107 ? -2.684 -13.562 1.128 1.00 79.25 107 VAL A CA 1
ATOM 885 C C . VAL A 1 107 ? -3.475 -14.746 1.668 1.00 79.25 107 VAL A C 1
ATOM 887 O O . VAL A 1 107 ? -3.013 -15.415 2.587 1.00 79.25 107 VAL A O 1
ATOM 890 N N . GLU A 1 108 ? -4.663 -14.983 1.122 1.00 76.75 108 GLU A N 1
ATOM 891 C CA . GLU A 1 108 ? -5.540 -16.091 1.510 1.00 76.75 108 GLU A CA 1
ATOM 892 C C . GLU A 1 108 ? -6.251 -16.652 0.279 1.00 76.75 108 GLU A C 1
ATOM 894 O O . GLU A 1 108 ? -6.799 -15.902 -0.539 1.00 76.75 108 GLU A O 1
ATOM 899 N N . GLY A 1 109 ? -6.287 -17.980 0.187 1.00 73.56 109 GLY A N 1
ATOM 900 C CA . GLY A 1 109 ? -6.951 -18.698 -0.890 1.00 73.56 109 GLY A CA 1
ATOM 901 C C . GLY A 1 109 ? -6.309 -18.489 -2.266 1.00 73.56 109 GLY A C 1
ATOM 902 O O . GLY A 1 109 ? -5.170 -18.056 -2.416 1.00 73.56 109 GLY A O 1
ATOM 903 N N . GLY A 1 110 ? -7.069 -18.817 -3.312 1.00 75.06 110 GLY A N 1
ATOM 904 C CA . GLY A 1 110 ? -6.605 -18.753 -4.697 1.00 75.06 110 GLY A CA 1
ATOM 905 C C . GLY A 1 110 ? -6.254 -20.124 -5.273 1.00 75.06 110 GLY A C 1
ATOM 906 O O . GLY A 1 110 ? -6.809 -21.148 -4.879 1.00 75.06 110 GLY A O 1
ATOM 907 N N . ARG A 1 111 ? -5.393 -20.133 -6.294 1.00 78.88 111 ARG A N 1
ATOM 908 C CA . ARG A 1 111 ? -4.986 -21.367 -6.985 1.00 78.88 111 ARG A CA 1
ATOM 909 C C . ARG A 1 111 ? -4.011 -22.170 -6.125 1.00 78.88 111 ARG A C 1
ATOM 911 O O . ARG A 1 111 ? -3.314 -21.606 -5.290 1.00 78.88 111 ARG A O 1
ATOM 918 N N . SER A 1 112 ? -3.918 -23.473 -6.393 1.00 78.62 112 SER A N 1
ATOM 919 C CA . SER A 1 112 ? -2.900 -24.334 -5.787 1.00 78.62 112 SER A CA 1
ATOM 920 C C . SER A 1 112 ? -1.502 -23.746 -5.965 1.00 78.62 112 SER A C 1
ATOM 922 O O . SER A 1 112 ? -1.169 -23.234 -7.039 1.00 78.62 112 SER A O 1
ATOM 924 N N . GLN A 1 113 ? -0.700 -23.837 -4.905 1.00 84.88 113 GLN A N 1
ATOM 925 C CA . GLN A 1 113 ? 0.625 -23.236 -4.884 1.00 84.88 113 GLN A CA 1
ATOM 926 C C . GLN A 1 113 ? 1.530 -23.831 -5.963 1.00 84.88 113 GLN A C 1
ATOM 928 O O . GLN A 1 113 ? 1.550 -25.045 -6.178 1.00 84.88 113 GLN A O 1
ATOM 933 N N . THR A 1 114 ? 2.304 -22.974 -6.626 1.00 90.75 114 THR A N 1
ATOM 934 C CA . THR A 1 114 ? 3.296 -23.391 -7.621 1.00 90.75 114 THR A CA 1
ATOM 935 C C . THR A 1 114 ? 4.699 -23.348 -7.032 1.00 90.75 114 THR A C 1
ATOM 937 O O . THR A 1 114 ? 5.027 -22.499 -6.208 1.00 90.75 114 THR A O 1
ATOM 940 N N . ALA A 1 115 ? 5.574 -24.251 -7.482 1.00 91.44 115 ALA A N 1
ATOM 941 C CA . ALA A 1 115 ? 6.958 -24.289 -7.005 1.00 91.44 115 ALA A CA 1
ATOM 942 C C . ALA A 1 115 ? 7.753 -23.032 -7.398 1.00 91.44 115 ALA A C 1
ATOM 944 O O . ALA A 1 115 ? 8.678 -22.625 -6.690 1.00 91.44 115 ALA A O 1
ATOM 945 N N . THR A 1 116 ? 7.403 -22.425 -8.534 1.00 95.44 116 THR A N 1
ATOM 946 C CA . THR A 1 116 ? 8.063 -21.236 -9.067 1.00 95.44 116 THR A CA 1
ATOM 947 C C . THR A 1 116 ? 7.069 -20.247 -9.668 1.00 95.44 116 THR A C 1
ATOM 949 O O . THR A 1 116 ? 5.941 -20.602 -10.022 1.00 95.44 116 THR A O 1
ATOM 952 N N . HIS A 1 117 ? 7.508 -18.997 -9.798 1.00 95.38 117 HIS A N 1
ATOM 953 C CA . HIS A 1 117 ? 6.832 -17.959 -10.566 1.00 95.38 117 HIS A CA 1
ATOM 954 C C . HIS A 1 117 ? 7.856 -17.099 -11.305 1.00 95.38 117 HIS A C 1
ATOM 956 O O . HIS A 1 117 ? 8.809 -16.615 -10.698 1.00 95.38 117 HIS A O 1
ATOM 962 N N . THR A 1 118 ? 7.647 -16.887 -12.602 1.00 96.06 118 THR A N 1
ATOM 963 C CA . THR A 1 118 ? 8.445 -15.947 -13.395 1.00 96.06 118 THR A CA 1
ATOM 964 C C . THR A 1 118 ? 7.853 -14.549 -13.255 1.00 96.06 118 THR A C 1
ATOM 966 O O . THR A 1 118 ? 6.681 -14.375 -13.601 1.00 96.06 118 THR A O 1
ATOM 969 N N . PRO A 1 119 ? 8.625 -13.558 -12.781 1.00 96.69 119 PRO A N 1
ATOM 970 C CA . PRO A 1 119 ? 8.123 -12.203 -12.662 1.00 96.69 119 PRO A CA 1
ATOM 971 C C . PRO A 1 119 ? 7.674 -11.586 -13.986 1.00 96.69 119 PRO A C 1
ATOM 973 O O . PRO A 1 119 ? 8.109 -11.983 -15.068 1.00 96.69 119 PRO A O 1
ATOM 976 N N . THR A 1 120 ? 6.814 -10.576 -13.888 1.00 95.69 120 THR A N 1
ATOM 977 C CA . THR A 1 120 ? 6.171 -9.947 -15.050 1.00 95.69 120 THR A CA 1
ATOM 978 C C . THR A 1 120 ? 6.546 -8.480 -15.197 1.00 95.69 120 THR A C 1
ATOM 980 O O . THR A 1 120 ? 6.790 -7.794 -14.206 1.00 95.69 120 THR A O 1
ATOM 983 N N . PHE A 1 121 ? 6.552 -7.991 -16.438 1.00 95.25 121 PHE A N 1
ATOM 984 C CA . PHE A 1 121 ? 6.707 -6.575 -16.752 1.00 95.25 121 PHE A CA 1
ATOM 985 C C . PHE A 1 121 ? 5.606 -6.113 -17.710 1.00 95.25 121 PHE A C 1
ATOM 987 O O . PHE A 1 121 ? 5.450 -6.665 -18.800 1.00 95.25 121 PHE A O 1
ATOM 994 N N . ALA A 1 122 ? 4.856 -5.086 -17.310 1.00 92.69 122 ALA A N 1
ATOM 995 C CA . ALA A 1 122 ? 3.814 -4.460 -18.114 1.00 92.69 122 ALA A CA 1
ATOM 996 C C . ALA A 1 122 ? 4.258 -3.079 -18.635 1.00 92.69 122 ALA A C 1
ATOM 998 O O . ALA A 1 122 ? 4.582 -2.174 -17.868 1.00 92.69 122 ALA A O 1
ATOM 999 N N . GLY A 1 123 ? 4.237 -2.889 -19.957 1.00 84.56 123 GLY A N 1
ATOM 1000 C CA . GLY A 1 123 ? 4.512 -1.588 -20.589 1.00 84.56 123 GLY A CA 1
ATOM 1001 C C . GLY A 1 123 ? 5.559 -1.603 -21.703 1.00 84.56 123 GLY A C 1
ATOM 1002 O O . GLY A 1 123 ? 5.709 -0.602 -22.399 1.00 84.56 123 GLY A O 1
ATOM 1003 N N . GLY A 1 124 ? 6.254 -2.725 -21.916 1.00 87.88 124 GLY A N 1
ATOM 1004 C CA . GLY A 1 124 ? 7.166 -2.945 -23.046 1.00 87.88 124 GLY A CA 1
ATOM 1005 C C . GLY A 1 124 ? 8.487 -2.177 -22.950 1.00 87.88 124 GLY A C 1
ATOM 1006 O O . GLY A 1 124 ? 9.539 -2.796 -22.981 1.00 87.88 124 GLY A O 1
ATOM 1007 N N . ALA A 1 125 ? 8.448 -0.850 -22.811 1.00 93.81 125 ALA A N 1
ATOM 1008 C CA . ALA A 1 125 ? 9.574 0.002 -22.428 1.00 93.81 125 ALA A CA 1
ATOM 1009 C C . ALA A 1 125 ? 9.058 1.353 -21.907 1.00 93.81 125 ALA A C 1
ATOM 1011 O O . ALA A 1 125 ? 8.131 1.935 -22.476 1.00 93.81 125 ALA A O 1
ATOM 1012 N N . CYS A 1 126 ? 9.700 1.877 -20.867 1.00 94.75 126 CYS A N 1
ATOM 1013 C CA . CYS A 1 126 ? 9.303 3.098 -20.172 1.00 94.75 126 CYS A CA 1
ATOM 1014 C C . CYS A 1 126 ? 10.331 4.207 -20.403 1.00 94.75 126 CYS A C 1
ATOM 1016 O O . CYS A 1 126 ? 11.521 3.935 -20.554 1.00 94.75 126 CYS A O 1
ATOM 1018 N N . LEU A 1 127 ? 9.886 5.464 -20.416 1.00 94.94 127 LEU A N 1
ATOM 1019 C CA . LEU A 1 127 ? 10.801 6.605 -20.370 1.00 94.94 127 LEU A CA 1
ATOM 1020 C C . LEU A 1 127 ? 11.444 6.655 -18.989 1.00 94.94 127 LEU A C 1
ATOM 1022 O O . LEU A 1 127 ? 10.732 6.871 -18.015 1.00 94.94 127 LEU A O 1
ATOM 1026 N N . ALA A 1 128 ? 12.753 6.437 -18.899 1.00 95.12 128 ALA A N 1
ATOM 1027 C CA . ALA A 1 128 ? 13.456 6.373 -17.627 1.00 95.12 128 ALA A CA 1
ATOM 1028 C C . ALA A 1 128 ? 14.918 6.832 -17.719 1.00 95.12 128 ALA A C 1
ATOM 1030 O O . ALA A 1 128 ? 15.602 6.660 -18.735 1.00 95.12 128 ALA A O 1
ATOM 1031 N N . THR A 1 129 ? 15.418 7.393 -16.622 1.00 95.19 129 THR A N 1
ATOM 1032 C CA . THR A 1 129 ? 16.812 7.833 -16.459 1.00 95.19 129 THR A CA 1
ATOM 1033 C C . THR A 1 129 ? 17.753 6.673 -16.134 1.00 95.19 129 THR A C 1
ATOM 1035 O O . THR A 1 129 ? 18.872 6.610 -16.651 1.00 95.19 129 THR A O 1
ATOM 1038 N N . VAL A 1 130 ? 17.277 5.720 -15.333 1.00 94.62 130 VAL A N 1
ATOM 1039 C CA . VAL A 1 130 ? 17.947 4.464 -14.965 1.00 94.62 130 VAL A CA 1
ATOM 1040 C C . VAL A 1 130 ? 16.954 3.311 -15.046 1.00 94.62 130 VAL A C 1
ATOM 1042 O O . VAL A 1 130 ? 15.751 3.538 -14.982 1.00 94.62 130 VAL A O 1
ATOM 1045 N N . ASN A 1 131 ? 17.438 2.078 -15.195 1.00 95.44 131 ASN A N 1
ATOM 1046 C CA . ASN A 1 131 ? 16.592 0.881 -15.245 1.00 95.44 131 ASN A CA 1
ATOM 1047 C C . ASN A 1 131 ? 16.794 -0.099 -14.090 1.00 95.44 131 ASN A C 1
ATOM 1049 O O . ASN A 1 131 ? 16.181 -1.165 -14.081 1.00 95.44 131 ASN A O 1
ATOM 1053 N N . ARG A 1 132 ? 17.609 0.263 -13.101 1.00 94.88 132 ARG A N 1
ATOM 1054 C CA . ARG A 1 132 ? 17.828 -0.538 -11.903 1.00 94.88 132 ARG A CA 1
ATOM 1055 C C . ARG A 1 132 ? 17.586 0.318 -10.671 1.00 94.88 132 ARG A C 1
ATOM 1057 O O . ARG A 1 132 ? 18.096 1.436 -10.585 1.00 94.88 132 ARG A O 1
ATOM 1064 N N . LEU A 1 133 ? 16.821 -0.238 -9.743 1.00 93.88 133 LEU A N 1
ATOM 1065 C CA . LEU A 1 133 ? 16.614 0.329 -8.420 1.00 93.88 133 LEU A CA 1
ATOM 1066 C C . LEU A 1 133 ? 17.933 0.326 -7.628 1.00 93.88 133 LEU A C 1
ATOM 1068 O O . LEU A 1 133 ? 18.745 -0.585 -7.777 1.00 93.88 133 LEU A O 1
ATOM 1072 N N . GLY A 1 134 ? 18.167 1.340 -6.804 1.00 92.06 134 GLY A N 1
ATOM 1073 C CA . GLY A 1 134 ? 19.393 1.500 -6.024 1.00 92.06 134 GLY A CA 1
ATOM 1074 C C . GLY A 1 134 ? 20.490 2.304 -6.727 1.00 92.06 134 GLY A C 1
ATOM 1075 O O . GLY A 1 134 ? 21.520 2.578 -6.120 1.00 92.06 134 GLY A O 1
ATOM 1076 N N . ILE A 1 135 ? 20.296 2.717 -7.987 1.00 92.31 135 ILE A N 1
ATOM 1077 C CA . ILE A 1 135 ? 21.227 3.650 -8.651 1.00 92.31 135 ILE A CA 1
ATOM 1078 C C . ILE A 1 135 ? 21.007 5.085 -8.151 1.00 92.31 135 ILE A C 1
ATOM 1080 O O . ILE A 1 135 ? 21.961 5.857 -8.076 1.00 92.31 135 ILE A O 1
ATOM 1084 N N . CYS A 1 136 ? 19.766 5.442 -7.814 1.00 90.19 136 CYS A N 1
ATOM 1085 C CA . CYS A 1 136 ? 19.366 6.793 -7.432 1.00 90.19 136 CYS A CA 1
ATOM 1086 C C . CYS A 1 136 ? 18.768 6.807 -6.015 1.00 90.19 136 CYS A C 1
ATOM 1088 O O . CYS A 1 136 ? 17.692 7.346 -5.798 1.00 90.19 136 CYS A O 1
ATOM 1090 N N . THR A 1 137 ? 19.456 6.242 -5.018 1.00 85.94 137 THR A N 1
ATOM 1091 C CA . THR A 1 137 ? 18.909 6.087 -3.650 1.00 85.94 137 THR A CA 1
ATOM 1092 C C . THR A 1 137 ? 18.576 7.398 -2.934 1.00 85.94 137 THR A C 1
ATOM 1094 O O . THR A 1 137 ? 17.855 7.382 -1.939 1.00 85.94 137 THR A O 1
ATOM 1097 N N . ARG A 1 138 ? 19.099 8.532 -3.412 1.00 83.44 138 ARG A N 1
ATOM 1098 C CA . ARG A 1 138 ? 18.835 9.860 -2.860 1.00 83.44 138 ARG A CA 1
ATOM 1099 C C . ARG A 1 138 ? 18.571 10.866 -3.971 1.00 83.44 138 ARG A C 1
ATOM 1101 O O . ARG A 1 138 ? 19.244 10.863 -4.999 1.00 83.44 138 ARG A O 1
ATOM 1108 N N . GLU A 1 139 ? 17.619 11.757 -3.717 1.00 81.94 139 GLU A N 1
ATOM 1109 C CA . GLU A 1 139 ? 17.345 12.913 -4.563 1.00 81.94 139 GLU A CA 1
ATOM 1110 C C . GLU A 1 139 ? 18.179 14.138 -4.113 1.00 81.94 139 GLU A C 1
ATOM 1112 O O . GLU A 1 139 ? 18.294 14.383 -2.906 1.00 81.94 139 GLU A O 1
ATOM 1117 N N . PRO A 1 140 ? 18.763 14.917 -5.046 1.00 83.12 140 PRO A N 1
ATOM 1118 C CA . PRO A 1 140 ? 18.780 14.692 -6.492 1.00 83.12 140 PRO A CA 1
ATOM 1119 C C . PRO A 1 140 ? 19.743 13.564 -6.895 1.00 83.12 140 PRO A C 1
ATOM 1121 O O . PRO A 1 140 ? 20.856 13.462 -6.382 1.00 83.12 140 PRO A O 1
ATOM 1124 N N . CYS A 1 141 ? 19.343 12.748 -7.869 1.00 84.75 141 CYS A N 1
ATOM 1125 C CA . CYS A 1 141 ? 20.217 11.767 -8.501 1.00 84.75 141 CYS A CA 1
ATOM 1126 C C . CYS A 1 141 ? 21.209 12.479 -9.435 1.00 84.75 141 CYS A C 1
ATOM 1128 O O . CYS A 1 141 ? 20.839 12.982 -10.500 1.00 84.75 141 CYS A O 1
ATOM 1130 N N . VAL A 1 142 ? 22.475 12.539 -9.017 1.00 84.50 142 VAL A N 1
ATOM 1131 C CA . VAL A 1 142 ? 23.562 13.230 -9.727 1.00 84.50 142 VAL A CA 1
ATOM 1132 C C . VAL A 1 142 ? 24.541 12.202 -10.316 1.00 84.50 142 VAL A C 1
ATOM 1134 O O . VAL A 1 142 ? 24.855 11.212 -9.653 1.00 84.50 142 VAL A O 1
ATOM 1137 N N . PRO A 1 143 ? 25.058 12.413 -11.544 1.00 86.00 143 PRO A N 1
ATOM 1138 C CA . PRO A 1 143 ? 24.713 13.488 -12.482 1.00 86.00 143 PRO A CA 1
ATOM 1139 C C . PRO A 1 143 ? 23.311 13.316 -13.081 1.00 86.00 143 PRO A C 1
ATOM 1141 O O . PRO 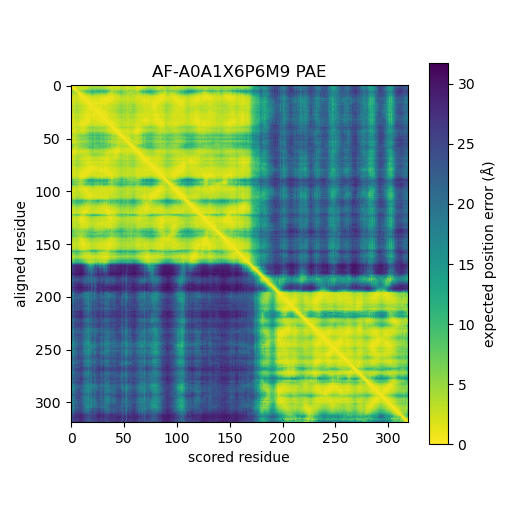A 1 143 ? 22.789 12.205 -13.124 1.00 86.00 143 PRO A O 1
ATOM 1144 N N . MET A 1 144 ? 22.722 14.401 -13.603 1.00 84.81 144 MET A N 1
ATOM 1145 C CA . MET A 1 144 ? 21.460 14.325 -14.350 1.00 84.81 144 MET A CA 1
ATOM 1146 C C . MET A 1 144 ? 21.608 13.401 -15.561 1.00 84.81 144 MET A C 1
ATOM 1148 O O . MET A 1 144 ? 22.388 13.667 -16.481 1.00 84.81 144 MET A O 1
ATOM 1152 N N . ARG A 1 145 ? 20.824 12.325 -15.575 1.00 91.19 145 ARG A N 1
ATOM 1153 C CA . ARG A 1 145 ? 20.881 11.287 -16.609 1.00 91.19 145 ARG A CA 1
ATOM 1154 C C . ARG A 1 145 ? 19.856 11.563 -17.696 1.00 91.19 145 ARG A C 1
ATOM 1156 O O . ARG A 1 145 ? 18.795 12.119 -17.426 1.00 91.19 145 ARG A O 1
ATOM 1163 N N . LYS A 1 146 ? 20.171 11.149 -18.926 1.00 93.69 146 LYS A N 1
ATOM 1164 C CA . LYS A 1 146 ? 19.234 11.235 -20.051 1.00 93.69 146 LYS A CA 1
ATOM 1165 C C . LYS A 1 146 ? 18.044 10.305 -19.836 1.00 93.69 146 LYS A C 1
ATOM 1167 O O . LYS A 1 146 ? 18.231 9.150 -19.445 1.00 93.69 146 LYS A O 1
ATOM 1172 N N . VAL A 1 147 ? 16.852 10.798 -20.144 1.00 95.00 147 VAL A N 1
ATOM 1173 C CA . VAL A 1 147 ? 15.634 9.987 -20.201 1.00 95.00 147 VAL A CA 1
ATOM 1174 C C . VAL A 1 147 ? 15.639 9.224 -21.519 1.00 95.00 147 VAL A C 1
ATOM 1176 O O . VAL A 1 147 ? 15.690 9.823 -22.587 1.00 95.00 147 VAL A O 1
ATOM 1179 N N . LEU A 1 148 ? 15.608 7.895 -21.452 1.00 95.06 148 LEU A N 1
ATOM 1180 C CA . LEU A 1 148 ? 15.573 7.017 -22.622 1.00 95.06 148 LEU A CA 1
ATOM 1181 C C . LEU A 1 148 ? 14.440 6.005 -22.475 1.00 95.06 148 LEU A C 1
ATOM 1183 O O . LEU A 1 148 ? 13.981 5.742 -21.364 1.00 95.06 148 LEU A O 1
ATOM 1187 N N . ARG A 1 149 ? 14.016 5.389 -23.582 1.00 95.31 149 ARG A N 1
ATOM 1188 C CA . ARG A 1 149 ? 13.170 4.192 -23.513 1.00 95.31 149 ARG A CA 1
ATOM 1189 C C . ARG A 1 149 ? 14.007 3.035 -22.975 1.00 95.31 149 ARG A C 1
ATOM 1191 O O . ARG A 1 149 ? 14.998 2.657 -23.591 1.00 95.31 149 ARG A O 1
ATOM 1198 N N . ARG A 1 150 ? 13.623 2.500 -21.820 1.00 96.19 150 ARG A N 1
ATOM 1199 C CA . ARG A 1 150 ? 14.330 1.423 -21.121 1.00 96.19 150 ARG A CA 1
ATOM 1200 C C . ARG A 1 150 ? 13.356 0.339 -20.678 1.00 96.19 150 ARG A C 1
ATOM 1202 O O . ARG A 1 150 ? 12.178 0.609 -20.450 1.00 96.19 150 ARG A O 1
ATOM 1209 N N . VAL A 1 151 ? 13.873 -0.866 -20.498 1.00 97.06 151 VAL A N 1
ATOM 1210 C CA . VAL A 1 151 ? 13.205 -1.961 -19.780 1.00 97.06 151 VAL A CA 1
ATOM 1211 C C . VAL A 1 151 ? 13.878 -2.142 -18.421 1.00 97.06 151 VAL A C 1
ATOM 1213 O O . VAL A 1 151 ? 15.064 -1.807 -18.327 1.00 97.06 151 VAL A O 1
ATOM 1216 N N . PRO A 1 152 ? 13.176 -2.625 -17.376 1.00 96.81 152 PRO A N 1
ATOM 1217 C CA . PRO A 1 152 ? 13.811 -2.896 -16.089 1.00 96.81 152 PRO A CA 1
ATOM 1218 C C . PRO A 1 152 ? 14.993 -3.856 -16.261 1.00 96.81 152 PRO A C 1
ATOM 1220 O O . PRO A 1 152 ? 14.949 -4.742 -17.114 1.00 96.81 152 PRO A O 1
ATOM 1223 N N . ALA A 1 153 ? 16.048 -3.684 -15.466 1.00 96.44 153 ALA A N 1
ATOM 1224 C CA . ALA A 1 153 ? 17.292 -4.444 -15.602 1.00 96.44 153 ALA A CA 1
ATOM 1225 C C . ALA A 1 153 ? 17.098 -5.969 -15.490 1.00 96.44 153 ALA A C 1
ATOM 1227 O O . ALA A 1 153 ? 17.897 -6.738 -16.018 1.00 96.44 153 ALA A O 1
ATOM 1228 N N . GLU A 1 154 ? 16.041 -6.410 -14.812 1.00 95.00 154 GLU A N 1
ATOM 1229 C CA . GLU A 1 154 ? 15.642 -7.808 -14.660 1.00 95.00 154 GLU A CA 1
ATOM 1230 C C . GLU A 1 154 ? 15.107 -8.425 -15.962 1.00 95.00 154 GLU A C 1
ATOM 1232 O O . GLU A 1 154 ? 15.145 -9.642 -16.113 1.00 95.00 154 GLU A O 1
ATOM 1237 N N . PHE A 1 155 ? 14.645 -7.591 -16.898 1.00 95.56 155 PHE A N 1
ATOM 1238 C CA . PHE A 1 155 ? 14.076 -7.976 -18.194 1.00 95.56 155 PHE A CA 1
ATOM 1239 C C . PHE A 1 155 ? 14.959 -7.537 -19.374 1.00 95.56 155 PHE A C 1
ATOM 1241 O O . PHE A 1 155 ? 14.590 -7.721 -20.534 1.00 95.56 155 PHE A O 1
ATOM 1248 N N . ASP A 1 156 ? 16.112 -6.925 -19.097 1.00 93.88 156 ASP A N 1
ATOM 1249 C CA . ASP A 1 156 ? 17.021 -6.399 -20.110 1.00 93.88 156 ASP A CA 1
ATOM 1250 C C . ASP A 1 156 ? 17.913 -7.518 -20.665 1.00 93.88 156 ASP A C 1
ATOM 1252 O O . ASP A 1 156 ? 18.830 -8.004 -19.999 1.00 93.88 156 ASP A O 1
ATOM 1256 N N . GLY A 1 157 ? 17.597 -7.984 -21.876 1.00 88.88 157 GLY A N 1
ATOM 1257 C CA . GLY A 1 157 ? 18.378 -8.993 -22.601 1.00 88.88 157 GLY A CA 1
ATOM 1258 C C . GLY A 1 157 ? 18.283 -10.428 -22.064 1.00 88.88 157 GLY A C 1
ATOM 1259 O O . GLY A 1 157 ? 18.885 -11.328 -22.646 1.00 88.88 157 GLY A O 1
ATOM 1260 N N . ARG A 1 158 ? 17.532 -10.675 -20.983 1.00 86.19 158 ARG A N 1
ATOM 1261 C CA . ARG A 1 158 ? 17.286 -12.018 -20.433 1.00 86.19 158 ARG A CA 1
ATOM 1262 C C . ARG A 1 158 ? 15.977 -12.086 -19.639 1.00 86.19 158 ARG A C 1
ATOM 1264 O O . ARG A 1 158 ? 15.539 -11.062 -19.119 1.00 86.19 158 ARG A O 1
ATOM 1271 N N . PRO A 1 159 ? 15.370 -13.279 -19.497 1.00 86.31 159 PRO A N 1
ATOM 1272 C CA . PRO A 1 159 ? 14.259 -13.473 -18.574 1.00 86.31 159 PRO A CA 1
ATOM 1273 C C . PRO A 1 159 ? 14.684 -13.213 -17.117 1.00 86.31 159 PRO A C 1
ATOM 1275 O O . PRO A 1 159 ? 15.810 -13.568 -16.743 1.00 86.31 159 PRO A O 1
ATOM 1278 N N . PRO A 1 160 ? 13.794 -12.658 -16.276 1.00 91.88 160 PRO A N 1
ATOM 1279 C CA . PRO A 1 160 ? 14.077 -12.465 -14.860 1.00 91.88 160 PRO A CA 1
ATOM 1280 C C . PRO A 1 160 ? 14.234 -13.816 -14.140 1.00 91.88 160 PRO A C 1
ATOM 1282 O O . PRO A 1 160 ? 13.561 -14.791 -14.502 1.00 91.88 160 PRO A O 1
ATOM 1285 N N . PRO A 1 161 ? 15.074 -13.902 -13.090 1.00 91.00 161 PRO A N 1
ATOM 1286 C CA . PRO A 1 161 ? 15.132 -15.086 -12.243 1.00 91.00 161 PRO A CA 1
ATOM 1287 C C . PRO A 1 161 ? 13.750 -15.410 -11.650 1.00 91.00 161 PRO A C 1
ATOM 1289 O O . PRO A 1 161 ? 13.068 -14.500 -11.174 1.00 91.00 161 PRO A O 1
ATOM 1292 N N . PRO A 1 162 ? 13.322 -16.685 -11.641 1.00 95.12 162 PRO A N 1
ATOM 1293 C CA . PRO A 1 162 ? 12.047 -17.047 -11.049 1.00 95.12 162 PRO A CA 1
ATOM 1294 C C . PRO A 1 162 ? 12.101 -16.937 -9.523 1.00 95.12 162 PRO A C 1
ATOM 1296 O O . PRO A 1 162 ? 13.086 -17.323 -8.886 1.00 95.12 162 PRO A O 1
ATOM 1299 N N . ILE A 1 163 ? 10.987 -16.512 -8.937 1.00 95.31 163 ILE A N 1
ATOM 1300 C CA . ILE A 1 163 ? 10.719 -16.663 -7.509 1.00 95.31 163 ILE A CA 1
ATOM 1301 C C . ILE A 1 163 ? 10.501 -18.151 -7.248 1.00 95.31 163 ILE A C 1
ATOM 1303 O O . ILE A 1 163 ? 9.816 -18.826 -8.020 1.00 95.31 163 ILE A O 1
ATOM 1307 N N . ARG A 1 164 ? 11.086 -18.675 -6.171 1.00 91.38 164 ARG A N 1
ATOM 1308 C CA . ARG A 1 164 ? 10.964 -20.084 -5.782 1.00 91.38 164 ARG A CA 1
ATOM 1309 C C . ARG A 1 164 ? 10.273 -20.181 -4.434 1.00 91.38 164 ARG A C 1
ATOM 1311 O O . ARG A 1 164 ? 10.721 -19.543 -3.484 1.00 91.38 164 ARG A O 1
ATOM 1318 N N . ALA A 1 165 ? 9.261 -21.038 -4.331 1.00 87.00 165 ALA A N 1
ATOM 1319 C CA . ALA A 1 165 ? 8.560 -21.297 -3.073 1.00 87.00 165 ALA A CA 1
ATOM 1320 C C . ALA A 1 165 ? 9.519 -21.786 -1.972 1.00 87.00 165 ALA A C 1
ATOM 1322 O O . ALA A 1 165 ? 9.337 -21.471 -0.804 1.00 87.00 165 ALA A O 1
ATOM 1323 N N . SER A 1 166 ? 10.604 -22.476 -2.346 1.00 82.62 166 SER A N 1
ATOM 1324 C CA . SER A 1 166 ? 11.666 -22.914 -1.428 1.00 82.62 166 SER A CA 1
ATOM 1325 C C . SER A 1 166 ? 12.406 -21.778 -0.717 1.00 82.62 166 SER A C 1
ATOM 1327 O O . SER A 1 166 ? 13.033 -22.020 0.309 1.00 82.62 166 SER A O 1
ATOM 1329 N N . ASN A 1 167 ? 12.387 -20.566 -1.279 1.00 80.06 167 ASN A N 1
ATOM 1330 C CA . ASN A 1 167 ? 13.054 -19.393 -0.708 1.00 80.06 167 ASN A CA 1
ATOM 1331 C C . ASN A 1 167 ? 12.140 -18.627 0.254 1.00 80.06 167 ASN A C 1
ATOM 1333 O O . ASN A 1 167 ? 12.604 -17.743 0.976 1.00 80.06 167 ASN A O 1
ATOM 1337 N N . LEU A 1 168 ? 10.846 -18.940 0.232 1.00 80.12 168 LEU A N 1
ATOM 1338 C CA . LEU A 1 168 ? 9.875 -18.410 1.167 1.00 80.12 168 LEU A CA 1
ATOM 1339 C C . LEU A 1 168 ? 9.904 -19.294 2.420 1.00 80.12 168 LEU A C 1
ATOM 1341 O O . LEU A 1 168 ? 10.144 -20.501 2.315 1.00 80.12 168 LEU A O 1
ATOM 1345 N N . PRO A 1 169 ? 9.699 -18.724 3.618 1.00 64.31 169 PRO A N 1
ATOM 1346 C CA . PRO A 1 169 ? 9.579 -19.517 4.827 1.00 64.31 169 PRO A CA 1
ATOM 1347 C C . PRO A 1 169 ? 8.538 -20.609 4.593 1.00 64.31 169 PRO A C 1
ATOM 1349 O O . PRO A 1 169 ? 7.404 -20.312 4.215 1.00 64.31 169 PRO A O 1
ATOM 1352 N N . ARG A 1 170 ? 8.918 -21.875 4.812 1.00 55.03 170 ARG A N 1
ATOM 1353 C CA . ARG A 1 170 ? 7.924 -22.943 4.939 1.00 55.03 170 ARG A CA 1
ATOM 1354 C C . ARG A 1 170 ? 6.949 -22.483 6.014 1.00 55.03 170 ARG A C 1
ATOM 1356 O O . ARG A 1 170 ? 7.394 -22.080 7.089 1.00 55.03 170 ARG A O 1
ATOM 1363 N N . SER A 1 171 ? 5.653 -22.528 5.729 1.00 48.84 171 SER A N 1
ATOM 1364 C CA . SER A 1 171 ? 4.588 -22.340 6.713 1.00 48.84 171 SER A CA 1
ATOM 1365 C C . SER A 1 171 ? 4.683 -23.467 7.757 1.00 48.84 171 SER A C 1
ATOM 1367 O O . SER A 1 171 ? 3.973 -24.464 7.694 1.00 48.84 171 SER A O 1
ATOM 1369 N N . GLY A 1 172 ? 5.673 -23.375 8.645 1.00 35.12 172 GLY A N 1
ATOM 1370 C CA . GLY A 1 172 ? 6.067 -24.377 9.637 1.00 35.12 172 GLY A CA 1
ATOM 1371 C C . GLY A 1 172 ? 5.414 -24.156 10.996 1.00 35.12 172 GLY A C 1
ATOM 1372 O O . GLY A 1 172 ? 5.931 -24.587 12.019 1.00 35.12 172 GLY A O 1
ATOM 1373 N N . GLY A 1 173 ? 4.286 -23.466 11.010 1.00 32.03 173 GLY A N 1
ATOM 1374 C CA . GLY A 1 173 ? 3.384 -23.385 12.140 1.00 32.03 173 GLY A CA 1
ATOM 1375 C C . GLY A 1 173 ? 1.976 -23.206 11.594 1.00 32.03 173 GLY A C 1
ATOM 1376 O O . GLY A 1 173 ? 1.838 -22.801 10.432 1.00 32.03 173 GLY A O 1
ATOM 1377 N N . PRO A 1 174 ? 0.930 -23.484 12.394 1.00 29.42 174 PRO A N 1
ATOM 1378 C CA . PRO A 1 174 ? -0.390 -22.984 12.043 1.00 29.42 174 PRO A CA 1
ATOM 1379 C C . PRO A 1 174 ? -0.227 -21.494 11.707 1.00 29.42 174 PRO A C 1
ATOM 1381 O O . PRO A 1 174 ? 0.583 -20.826 12.369 1.00 29.42 174 PRO A O 1
ATOM 1384 N N . PRO A 1 175 ? -0.909 -20.970 10.671 1.00 32.78 175 PRO A N 1
ATOM 1385 C CA . PRO A 1 175 ? -0.919 -19.532 10.450 1.00 32.78 175 PRO A CA 1
ATOM 1386 C C . PRO A 1 175 ? -1.207 -18.906 11.809 1.00 32.78 175 PRO A C 1
ATOM 1388 O O . PRO A 1 175 ? -2.116 -19.358 12.511 1.00 32.78 175 PRO A O 1
ATOM 1391 N N . LYS A 1 176 ? -0.389 -17.940 12.244 1.00 34.78 176 LYS A N 1
ATOM 1392 C CA . LYS A 1 176 ? -0.547 -17.382 13.594 1.00 34.78 176 LYS A CA 1
ATOM 1393 C C . LYS A 1 176 ? -1.939 -16.763 13.798 1.00 34.78 176 LYS A C 1
ATOM 1395 O O . LYS A 1 176 ? -2.282 -16.450 14.929 1.00 34.78 176 LYS A O 1
ATOM 1400 N N . TYR A 1 177 ? -2.746 -16.674 12.737 1.00 35.81 177 TYR A N 1
ATOM 1401 C CA . TYR A 1 177 ? -4.169 -16.377 12.743 1.00 35.81 177 TYR A CA 1
ATOM 1402 C C . TYR A 1 177 ? -4.878 -17.211 11.652 1.00 35.81 177 TYR A C 1
ATOM 1404 O O . TYR A 1 177 ? -4.622 -17.034 10.465 1.00 35.81 177 TYR A O 1
ATOM 1412 N N . ILE A 1 178 ? -5.727 -18.165 12.051 1.00 30.31 178 ILE A N 1
ATOM 1413 C CA . ILE A 1 178 ? -6.514 -19.033 11.157 1.00 30.31 178 ILE A CA 1
ATOM 1414 C C . ILE A 1 178 ? -7.758 -18.286 10.625 1.00 30.31 178 ILE A C 1
ATOM 1416 O O . ILE A 1 178 ? -8.573 -17.808 11.407 1.00 30.31 178 ILE A O 1
ATOM 1420 N N . SER A 1 179 ? -7.905 -18.303 9.294 1.00 32.31 179 SER A N 1
ATOM 1421 C CA . SER A 1 179 ? -9.125 -18.298 8.457 1.00 32.31 179 SER A CA 1
ATOM 1422 C C . SER A 1 179 ? -10.119 -17.126 8.499 1.00 32.31 179 SER A C 1
ATOM 1424 O O . SER A 1 179 ? -10.819 -16.924 9.486 1.00 32.31 179 SER A O 1
ATOM 1426 N N . SER A 1 180 ? -10.375 -16.529 7.325 1.00 38.34 180 SER A N 1
ATOM 1427 C CA . SER A 1 180 ? -11.661 -15.940 6.868 1.00 38.34 180 SER A CA 1
ATOM 1428 C C . SER A 1 180 ? -12.279 -14.784 7.673 1.00 38.34 180 SER A C 1
ATOM 1430 O O . SER A 1 180 ? -13.317 -14.242 7.285 1.00 38.34 180 SER A O 1
ATOM 1432 N N . GLY A 1 181 ? -11.643 -14.388 8.769 1.00 48.06 181 GLY A N 1
ATOM 1433 C CA . GLY A 1 181 ? -12.078 -13.321 9.647 1.00 48.06 181 GLY A CA 1
ATOM 1434 C C . GLY A 1 181 ? -11.638 -11.934 9.188 1.00 48.06 181 GLY A C 1
ATOM 1435 O O . GLY A 1 181 ? -10.913 -11.722 8.209 1.00 48.06 181 GLY A O 1
ATOM 1436 N N . GLN A 1 182 ? -12.104 -10.954 9.948 1.00 46.88 182 GLN A N 1
ATOM 1437 C CA . GLN A 1 182 ? -11.408 -9.686 10.120 1.00 46.88 182 GLN A CA 1
ATOM 1438 C C . GLN A 1 182 ? -9.968 -9.974 10.652 1.00 46.88 182 GLN A C 1
ATOM 1440 O O . GLN A 1 182 ? -9.590 -11.114 10.902 1.00 46.88 182 GLN A O 1
ATOM 1445 N N . SER A 1 183 ? -9.074 -8.999 10.722 1.00 46.06 183 SER A N 1
ATOM 1446 C CA . SER A 1 183 ? -7.669 -9.265 11.087 1.00 46.06 183 SER A CA 1
ATOM 1447 C C . SER A 1 183 ? -7.232 -8.225 12.086 1.00 46.06 183 SER A C 1
ATOM 1449 O O . SER A 1 183 ? -7.302 -7.044 11.768 1.00 46.06 183 SER A O 1
ATOM 1451 N N . THR A 1 184 ? -6.789 -8.644 13.268 1.00 46.75 184 THR A N 1
ATOM 1452 C CA . THR A 1 184 ? -6.211 -7.742 14.269 1.00 46.75 184 THR A CA 1
ATOM 1453 C C . THR A 1 184 ? -4.689 -7.807 14.183 1.00 46.75 184 THR A C 1
ATOM 1455 O O . THR A 1 184 ? -4.116 -8.888 14.305 1.00 46.75 184 THR A O 1
ATOM 1458 N N . PHE A 1 185 ? -4.030 -6.666 14.015 1.00 49.19 185 PHE A N 1
ATOM 1459 C CA . PHE A 1 185 ? -2.577 -6.536 13.990 1.00 49.19 185 PHE A CA 1
ATOM 1460 C C . PHE A 1 185 ? -2.135 -5.702 15.188 1.00 49.19 185 PHE A C 1
ATOM 1462 O O . PHE A 1 185 ? -2.509 -4.540 15.309 1.00 49.19 185 PHE A O 1
ATOM 1469 N N . SER A 1 186 ? -1.344 -6.287 16.084 1.00 52.06 186 SER A N 1
ATOM 1470 C CA . SER A 1 186 ? -0.618 -5.507 17.085 1.00 52.06 186 SER A CA 1
ATOM 1471 C C . SER A 1 186 ? 0.758 -5.199 16.518 1.00 52.06 186 SER A C 1
ATOM 1473 O O . SER A 1 186 ? 1.566 -6.105 16.309 1.00 52.06 186 SER A O 1
ATOM 1475 N N . GLU A 1 187 ? 1.014 -3.925 16.257 1.00 53.69 187 GLU A N 1
ATOM 1476 C CA . GLU A 1 187 ? 2.304 -3.446 15.766 1.00 53.69 187 GLU A CA 1
ATOM 1477 C C . GLU A 1 187 ? 3.153 -3.067 16.986 1.00 53.69 187 GLU A C 1
ATOM 1479 O O . GLU A 1 187 ? 3.516 -1.912 17.201 1.00 53.69 187 GLU A O 1
ATOM 1484 N N . ASN A 1 188 ? 3.437 -4.064 17.833 1.00 49.25 188 ASN A N 1
ATOM 1485 C CA . ASN A 1 188 ? 4.453 -3.909 18.865 1.00 49.25 188 ASN A CA 1
ATOM 1486 C C . ASN A 1 188 ? 5.789 -3.689 18.151 1.00 49.25 188 ASN A C 1
ATOM 1488 O O . ASN A 1 188 ? 6.325 -4.603 17.523 1.00 49.25 188 ASN A O 1
ATOM 1492 N N . VAL A 1 189 ? 6.315 -2.468 18.224 1.00 46.50 189 VAL A N 1
ATOM 1493 C CA . VAL A 1 189 ? 7.653 -2.149 17.727 1.00 46.50 189 VAL A CA 1
ATOM 1494 C C . VAL A 1 189 ? 8.655 -2.899 18.610 1.00 46.50 189 VAL A C 1
ATOM 1496 O O . VAL A 1 189 ? 8.986 -2.458 19.714 1.00 46.50 189 VAL A O 1
ATOM 1499 N N . ASP A 1 190 ? 9.094 -4.075 18.157 1.00 37.00 190 ASP A N 1
ATOM 1500 C CA . ASP A 1 190 ? 10.111 -4.877 18.838 1.00 37.00 190 ASP A CA 1
ATOM 1501 C C . ASP A 1 190 ? 11.393 -4.043 18.996 1.00 37.00 190 ASP A C 1
ATOM 1503 O O . ASP A 1 190 ? 12.076 -3.710 18.029 1.00 37.00 190 ASP A O 1
ATOM 1507 N N . GLY A 1 191 ? 11.698 -3.673 20.244 1.00 40.88 191 GLY A N 1
ATOM 1508 C CA . GLY A 1 191 ? 12.874 -2.874 20.603 1.00 40.88 191 GLY A CA 1
ATOM 1509 C C . GLY A 1 191 ? 12.779 -2.165 21.957 1.00 40.88 191 GLY A C 1
ATOM 1510 O O . GLY A 1 191 ? 13.802 -1.937 22.599 1.00 40.88 191 GLY A O 1
ATOM 1511 N N . LEU A 1 192 ? 11.573 -1.884 22.459 1.00 41.00 192 LEU A N 1
ATOM 1512 C CA . LEU A 1 192 ? 11.379 -1.250 23.767 1.00 41.00 192 LEU A CA 1
ATOM 1513 C C . LEU A 1 192 ? 10.849 -2.260 24.788 1.00 41.00 192 LEU A C 1
ATOM 1515 O O . LEU A 1 192 ? 9.648 -2.431 24.991 1.00 41.00 192 LEU A O 1
ATOM 1519 N N . ARG A 1 193 ? 11.773 -2.924 25.491 1.00 40.47 193 ARG A N 1
ATOM 1520 C CA . ARG A 1 193 ? 11.461 -3.543 26.786 1.00 40.47 193 ARG A CA 1
ATOM 1521 C C . ARG A 1 193 ? 10.910 -2.436 27.704 1.00 40.47 193 ARG A C 1
ATOM 1523 O O . ARG A 1 193 ? 11.698 -1.626 28.181 1.00 40.47 193 ARG A O 1
ATOM 1530 N N . ARG A 1 194 ? 9.587 -2.453 27.950 1.00 47.34 194 ARG A N 1
ATOM 1531 C CA . ARG A 1 194 ? 8.745 -1.498 28.726 1.00 47.34 194 ARG A CA 1
ATOM 1532 C C . ARG A 1 194 ? 8.053 -0.380 27.919 1.00 47.34 194 ARG A C 1
ATOM 1534 O O . ARG A 1 194 ? 8.203 0.791 28.252 1.00 47.34 194 ARG A O 1
ATOM 1541 N N . ALA A 1 195 ? 7.227 -0.701 26.922 1.00 53.91 195 ALA A N 1
ATOM 1542 C CA . ALA A 1 195 ? 6.177 0.252 26.541 1.00 53.91 195 ALA A CA 1
ATOM 1543 C C . ALA A 1 195 ? 5.186 0.385 27.721 1.00 53.91 195 ALA A C 1
ATOM 1545 O O . ALA A 1 195 ? 4.519 -0.587 28.071 1.00 53.91 195 ALA A O 1
ATOM 1546 N N . THR A 1 196 ? 5.151 1.549 28.380 1.00 68.94 196 THR A N 1
ATOM 1547 C CA . THR A 1 196 ? 4.171 1.888 29.435 1.00 68.94 196 THR A CA 1
ATOM 1548 C C . THR A 1 196 ? 2.768 2.054 28.850 1.00 68.94 196 THR A C 1
ATOM 1550 O O . THR A 1 196 ? 1.767 1.693 29.470 1.00 68.94 196 THR A O 1
ATOM 1553 N N . VAL A 1 197 ? 2.686 2.529 27.605 1.00 81.56 197 VAL A N 1
ATOM 1554 C CA . VAL A 1 197 ? 1.432 2.613 26.862 1.00 81.56 197 VAL A CA 1
ATOM 1555 C C . VAL A 1 197 ? 1.131 1.314 26.114 1.00 81.56 197 VAL A C 1
ATOM 1557 O O . VAL A 1 197 ? 2.015 0.723 25.494 1.00 81.56 197 VAL A O 1
ATOM 1560 N N . ARG A 1 198 ? -0.125 0.867 26.177 1.00 83.75 198 ARG A N 1
ATOM 1561 C CA . ARG A 1 198 ? -0.647 -0.268 25.405 1.00 83.75 198 ARG A CA 1
ATOM 1562 C C . ARG A 1 198 ? -2.018 0.050 24.841 1.00 83.75 198 ARG A C 1
ATOM 1564 O O . ARG A 1 198 ? -2.800 0.713 25.515 1.00 83.75 198 ARG A O 1
ATOM 1571 N N . VAL A 1 199 ? -2.338 -0.491 23.671 1.00 83.31 199 VAL A N 1
ATOM 1572 C CA . VAL A 1 199 ? -3.711 -0.610 23.175 1.00 83.31 199 VAL A CA 1
ATOM 1573 C C . VAL A 1 199 ? -4.137 -2.069 23.298 1.00 83.31 199 VAL A C 1
ATOM 1575 O O . VAL A 1 199 ? -3.660 -2.941 22.575 1.00 83.31 199 VAL A O 1
ATOM 1578 N N . PHE A 1 200 ? -5.042 -2.349 24.229 1.00 82.00 200 PHE A N 1
ATOM 1579 C CA . PHE A 1 200 ? -5.527 -3.698 24.499 1.00 82.00 200 PHE A CA 1
ATOM 1580 C C . PHE A 1 200 ? -6.568 -4.151 23.479 1.00 82.00 200 PHE A C 1
ATOM 1582 O O . PHE A 1 200 ? -6.552 -5.305 23.049 1.00 82.00 200 PHE A O 1
ATOM 1589 N N . SER A 1 201 ? -7.493 -3.264 23.100 1.00 84.44 201 SER A N 1
ATOM 1590 C CA . SER A 1 201 ? -8.547 -3.604 22.146 1.00 84.44 201 SER A CA 1
ATOM 1591 C C . SER A 1 201 ? -9.139 -2.384 21.436 1.00 84.44 201 SER A C 1
ATOM 1593 O O . SER A 1 201 ? -9.100 -1.266 21.944 1.00 84.44 201 SER A O 1
ATOM 1595 N N . ILE A 1 202 ? -9.725 -2.618 20.258 1.00 88.25 202 ILE A N 1
ATOM 1596 C CA . ILE A 1 202 ? -10.669 -1.701 19.610 1.00 88.25 202 ILE A CA 1
ATOM 1597 C C . ILE A 1 202 ? -12.063 -2.304 19.799 1.00 88.25 202 ILE A C 1
ATOM 1599 O O . ILE A 1 202 ? -12.302 -3.444 19.401 1.00 88.25 202 ILE A O 1
ATOM 1603 N N . ARG A 1 203 ? -12.982 -1.551 20.405 1.00 88.31 203 ARG A N 1
ATOM 1604 C CA . ARG A 1 203 ? -14.359 -1.978 20.693 1.00 88.31 203 ARG A CA 1
ATOM 1605 C C . ARG A 1 203 ? -15.368 -1.141 19.920 1.00 88.31 203 ARG A C 1
ATOM 1607 O O . ARG A 1 203 ? -15.121 0.026 19.632 1.00 88.31 203 ARG A O 1
ATOM 1614 N N . LEU A 1 204 ? -16.526 -1.723 19.619 1.00 88.44 204 LEU A N 1
ATOM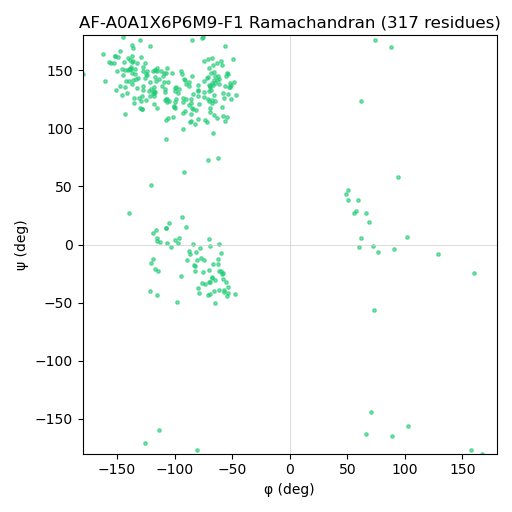 1615 C CA . LEU A 1 204 ? -17.627 -1.000 18.988 1.00 88.44 204 LEU A CA 1
ATOM 1616 C C . LEU A 1 204 ? -18.394 -0.187 20.036 1.00 88.44 204 LEU A C 1
ATOM 1618 O O . LEU A 1 204 ? -18.695 -0.683 21.121 1.00 88.44 204 LEU A O 1
ATOM 1622 N N . VAL A 1 205 ? -18.746 1.044 19.691 1.00 89.81 205 VAL A N 1
ATOM 1623 C CA . VAL A 1 205 ? -19.605 1.923 20.486 1.00 89.81 205 VAL A CA 1
ATOM 1624 C C . VAL A 1 205 ? -20.946 2.048 19.785 1.00 89.81 205 VAL A C 1
ATOM 1626 O O . VAL A 1 205 ? -21.002 2.458 18.627 1.00 89.81 205 VAL A O 1
ATOM 1629 N N . ASP A 1 206 ? -22.028 1.734 20.491 1.00 87.81 206 ASP A N 1
ATOM 1630 C CA . ASP A 1 206 ? -23.381 2.055 20.045 1.00 87.81 206 ASP A CA 1
ATOM 1631 C C . ASP A 1 206 ? -23.709 3.480 20.496 1.00 87.81 206 ASP A C 1
ATOM 1633 O O . ASP A 1 206 ? -23.921 3.741 21.684 1.00 87.81 206 ASP A O 1
ATOM 1637 N N . VAL A 1 207 ? -23.723 4.409 19.538 1.00 88.75 207 VAL A N 1
ATOM 1638 C CA . VAL A 1 207 ? -23.916 5.839 19.812 1.00 88.75 207 VAL A CA 1
ATOM 1639 C C . VAL A 1 207 ? -25.314 6.113 20.354 1.00 88.75 207 VAL A C 1
ATOM 1641 O O . VAL A 1 207 ? -25.469 6.903 21.282 1.00 88.75 207 VAL A O 1
ATOM 1644 N N . GLY A 1 208 ? -26.343 5.455 19.813 1.00 84.31 208 GLY A N 1
ATOM 1645 C CA . GLY A 1 208 ? -27.711 5.687 20.277 1.00 84.31 208 GLY A CA 1
ATOM 1646 C C . GLY A 1 208 ? -27.981 5.066 21.644 1.00 84.31 208 GLY A C 1
ATOM 1647 O O . GLY A 1 208 ? -28.700 5.660 22.440 1.00 84.31 208 GLY A O 1
ATOM 1648 N N . ALA A 1 209 ? -27.366 3.919 21.948 1.00 84.62 209 ALA A N 1
ATOM 1649 C CA . ALA A 1 209 ? -27.457 3.296 23.268 1.00 84.62 209 ALA A CA 1
ATOM 1650 C C . ALA A 1 209 ? -26.443 3.852 24.286 1.00 84.62 209 ALA A C 1
ATOM 1652 O O . ALA A 1 209 ? -26.422 3.380 25.421 1.00 84.62 209 ALA A O 1
ATOM 1653 N N . ARG A 1 210 ? -25.605 4.822 23.885 1.00 88.12 210 ARG A N 1
ATOM 1654 C CA . ARG A 1 210 ? -24.579 5.479 24.713 1.00 88.12 210 ARG A CA 1
ATOM 1655 C C . ARG A 1 210 ? -23.695 4.496 25.478 1.00 88.12 210 ARG A C 1
ATOM 1657 O O . ARG A 1 210 ? -23.422 4.670 26.662 1.00 88.12 210 ARG A O 1
ATOM 1664 N N . LYS A 1 211 ? -23.264 3.427 24.809 1.00 87.88 211 LYS A N 1
ATOM 1665 C CA . LYS A 1 211 ? -22.473 2.378 25.457 1.00 87.88 211 LYS A CA 1
ATOM 1666 C C . LYS A 1 211 ? -21.381 1.833 24.557 1.00 87.88 211 LYS A C 1
ATOM 1668 O O . LYS A 1 211 ? -21.598 1.568 23.373 1.00 87.88 211 LYS A O 1
ATOM 1673 N N . VAL A 1 212 ? -20.227 1.584 25.165 1.00 87.31 212 VAL A N 1
ATOM 1674 C CA . VAL A 1 212 ? -19.221 0.684 24.605 1.00 87.31 212 VAL A CA 1
ATOM 1675 C C . VAL A 1 212 ? -19.789 -0.727 24.714 1.00 87.31 212 VAL A C 1
ATOM 1677 O O . VAL A 1 212 ? -20.201 -1.159 25.793 1.00 87.31 212 VAL A O 1
ATOM 1680 N N . LEU A 1 213 ? -19.878 -1.436 23.594 1.00 84.25 213 LEU A N 1
ATOM 1681 C CA . LEU A 1 213 ? -20.340 -2.816 23.609 1.00 84.25 213 LEU A CA 1
ATOM 1682 C C . LEU A 1 213 ? -19.313 -3.701 24.340 1.00 84.25 213 LEU A C 1
ATOM 1684 O O . LEU A 1 213 ? -18.123 -3.361 24.379 1.00 84.25 213 LEU A O 1
ATOM 1688 N N . PRO A 1 214 ? -19.747 -4.839 24.920 1.00 77.81 214 PRO A N 1
ATOM 1689 C CA . PRO A 1 214 ? -18.828 -5.848 25.440 1.00 77.81 214 PRO A CA 1
ATOM 1690 C C . PRO A 1 214 ? -17.761 -6.205 24.406 1.00 77.81 214 PRO A C 1
ATOM 1692 O O . PRO A 1 214 ? -17.963 -5.976 23.213 1.00 77.81 214 PRO A O 1
ATOM 1695 N N . TYR A 1 215 ? -16.640 -6.780 24.846 1.00 68.56 215 TYR A N 1
ATOM 1696 C CA . TYR A 1 215 ? -15.618 -7.238 23.910 1.00 68.56 215 TYR A CA 1
ATOM 1697 C C . TYR A 1 215 ? -16.249 -8.185 22.885 1.00 68.56 215 TYR A C 1
ATOM 1699 O O . TYR A 1 215 ? -16.669 -9.299 23.198 1.00 68.56 215 TYR A O 1
ATOM 1707 N N . LEU A 1 216 ? -16.342 -7.694 21.657 1.00 64.31 216 LEU A N 1
ATOM 1708 C CA . LEU A 1 216 ? -16.730 -8.466 20.501 1.00 64.31 216 LEU A CA 1
ATOM 1709 C C . LEU A 1 216 ? -15.430 -8.825 19.795 1.00 64.31 216 LEU A C 1
ATOM 1711 O O . LEU A 1 216 ? -14.589 -7.938 19.622 1.00 64.31 216 LEU A O 1
ATOM 1715 N N . PRO A 1 217 ? -15.241 -10.078 19.359 1.00 61.09 217 PRO A N 1
ATOM 1716 C CA . PRO A 1 217 ? -14.128 -10.427 18.500 1.00 61.09 217 PRO A CA 1
ATOM 1717 C C . PRO A 1 217 ? -14.394 -9.828 17.113 1.00 61.09 217 PRO A C 1
ATOM 1719 O O . PRO A 1 217 ? -14.685 -10.541 16.155 1.00 61.09 217 PRO A O 1
ATOM 1722 N N . LEU A 1 218 ? -14.257 -8.503 17.005 1.00 62.44 218 LEU A N 1
ATOM 1723 C CA . LEU A 1 218 ? -14.274 -7.736 15.760 1.00 62.44 218 LEU A CA 1
ATOM 1724 C C . LEU A 1 218 ? -13.125 -8.161 14.832 1.00 62.44 218 LEU A C 1
ATOM 1726 O O . LEU A 1 218 ? -12.938 -7.594 13.778 1.00 62.44 218 LEU A O 1
ATOM 1730 N N . GLY A 1 219 ? -12.297 -9.125 15.230 1.00 54.75 219 GLY A N 1
ATOM 1731 C CA . GLY A 1 219 ? -11.351 -9.796 14.355 1.00 54.75 219 GLY A CA 1
ATOM 1732 C C . GLY A 1 219 ? -11.957 -10.988 13.615 1.00 54.75 219 GLY A C 1
ATOM 1733 O O . GLY A 1 219 ? -11.307 -11.513 12.741 1.00 54.75 219 GLY A O 1
ATOM 1734 N N . ASN A 1 220 ? -13.178 -11.462 13.883 1.00 59.34 220 ASN A N 1
ATOM 1735 C CA . ASN A 1 220 ? -13.568 -12.791 13.376 1.00 59.34 220 ASN A CA 1
ATOM 1736 C C . ASN A 1 220 ? -14.739 -12.797 12.388 1.00 59.34 220 ASN A C 1
ATOM 1738 O O . ASN A 1 220 ? -14.865 -13.764 11.639 1.00 59.34 220 ASN A O 1
ATOM 1742 N N . ARG A 1 221 ? -15.597 -11.767 12.345 1.00 66.25 221 ARG A N 1
ATOM 1743 C CA . ARG A 1 221 ? -16.779 -11.744 11.458 1.00 66.25 221 ARG A CA 1
ATOM 1744 C C . ARG A 1 221 ? -17.202 -10.325 11.073 1.00 66.25 221 ARG A C 1
ATOM 1746 O O . ARG A 1 221 ? -16.904 -9.394 11.816 1.00 66.25 221 ARG A O 1
ATOM 1753 N N . PRO A 1 222 ? -17.910 -10.140 9.940 1.00 72.38 222 PRO A N 1
ATOM 1754 C CA . PRO A 1 222 ? -18.542 -8.869 9.605 1.00 72.38 222 PRO A CA 1
ATOM 1755 C C . PRO A 1 222 ? -19.411 -8.338 10.746 1.00 72.38 222 PRO A C 1
ATOM 1757 O O . PRO A 1 222 ? -20.211 -9.068 11.319 1.00 72.38 222 PRO A O 1
ATOM 1760 N N . VAL A 1 223 ? -19.297 -7.046 11.037 1.00 77.56 223 VAL A N 1
ATOM 1761 C CA . VAL A 1 223 ? -20.139 -6.387 12.035 1.00 77.56 223 VAL A CA 1
ATOM 1762 C C . VAL A 1 223 ? -21.471 -6.056 11.376 1.00 77.56 223 VAL A C 1
ATOM 1764 O O . VAL A 1 223 ? -21.524 -5.255 10.435 1.00 77.56 223 VAL A O 1
ATOM 1767 N N . VAL A 1 224 ? -22.551 -6.664 11.858 1.00 78.56 224 VAL A N 1
ATOM 1768 C CA . VAL A 1 224 ? -23.900 -6.427 11.345 1.00 78.56 224 VAL A CA 1
ATOM 1769 C C . VAL A 1 224 ? -24.565 -5.324 12.161 1.00 78.56 224 VAL A C 1
ATOM 1771 O O . VAL A 1 224 ? -24.716 -5.410 13.384 1.00 78.56 224 VAL A O 1
ATOM 1774 N N . VAL A 1 225 ? -24.990 -4.274 11.466 1.00 79.31 225 VAL A N 1
ATOM 1775 C CA . VAL A 1 225 ? -25.654 -3.104 12.052 1.00 79.31 225 VAL A CA 1
ATOM 1776 C C . VAL A 1 225 ? -26.973 -2.836 11.335 1.00 79.31 225 VAL A C 1
ATOM 1778 O O . VAL A 1 225 ? -27.119 -3.183 10.164 1.00 79.31 225 VAL A O 1
ATOM 1781 N N . GLY A 1 226 ? -27.954 -2.231 12.003 1.00 78.75 226 GLY A N 1
ATOM 1782 C CA . GLY A 1 226 ? -29.230 -1.927 11.354 1.00 78.75 226 GLY A CA 1
ATOM 1783 C C . GLY A 1 226 ? -29.159 -0.724 10.415 1.00 78.75 226 GLY A C 1
ATOM 1784 O O . GLY A 1 226 ? -28.132 -0.052 10.265 1.00 78.75 226 GLY A O 1
ATOM 1785 N N . ALA A 1 227 ? -30.281 -0.432 9.758 1.00 76.00 227 ALA A N 1
ATOM 1786 C CA . ALA A 1 227 ? -30.342 0.540 8.663 1.00 76.00 227 ALA A CA 1
ATOM 1787 C C . ALA A 1 227 ? -29.855 1.954 9.046 1.00 76.00 227 ALA A C 1
ATOM 1789 O O . ALA A 1 227 ? -29.149 2.602 8.258 1.00 76.00 227 ALA A O 1
ATOM 1790 N N . ASN A 1 228 ? -30.190 2.388 10.266 1.00 77.88 228 ASN A N 1
ATOM 1791 C CA . ASN A 1 228 ? -29.947 3.734 10.799 1.00 77.88 228 ASN A CA 1
ATOM 1792 C C . ASN A 1 228 ? -28.834 3.779 11.851 1.00 77.88 228 ASN A C 1
ATOM 1794 O O . ASN A 1 228 ? -28.699 4.770 12.569 1.00 77.88 228 ASN A O 1
ATOM 1798 N N . ALA A 1 229 ? -28.046 2.709 11.939 1.00 77.69 229 ALA A N 1
ATOM 1799 C CA . ALA A 1 229 ? -27.020 2.570 12.947 1.00 77.69 229 ALA A CA 1
ATOM 1800 C C . ALA A 1 229 ? -26.004 3.712 12.922 1.00 77.69 229 ALA A C 1
ATOM 1802 O O . ALA A 1 229 ? -25.356 3.974 11.905 1.00 77.69 229 ALA A O 1
ATOM 1803 N N . LYS A 1 230 ? -25.832 4.340 14.085 1.00 86.38 230 LYS A N 1
ATOM 1804 C CA . LYS A 1 230 ? -24.719 5.235 14.392 1.00 86.38 230 LYS A CA 1
ATOM 1805 C C . LYS A 1 230 ? -23.794 4.517 15.362 1.00 86.38 230 LYS A C 1
ATOM 1807 O O . LYS A 1 230 ? -24.235 4.063 16.416 1.00 86.38 230 LYS A O 1
ATOM 1812 N N . PHE A 1 231 ? -22.524 4.419 15.006 1.00 87.06 231 PHE A N 1
ATOM 1813 C CA . PHE A 1 231 ? -21.523 3.761 15.831 1.00 87.06 231 PHE A CA 1
ATOM 1814 C C . PHE A 1 231 ? -20.223 4.547 15.832 1.00 87.06 231 PHE A C 1
ATOM 1816 O O . PHE A 1 231 ? -19.972 5.349 14.935 1.00 87.06 231 PHE A O 1
ATOM 1823 N N . SER A 1 232 ? -19.416 4.304 16.852 1.00 91.69 232 SER A N 1
ATOM 1824 C CA . SER A 1 232 ? -18.032 4.754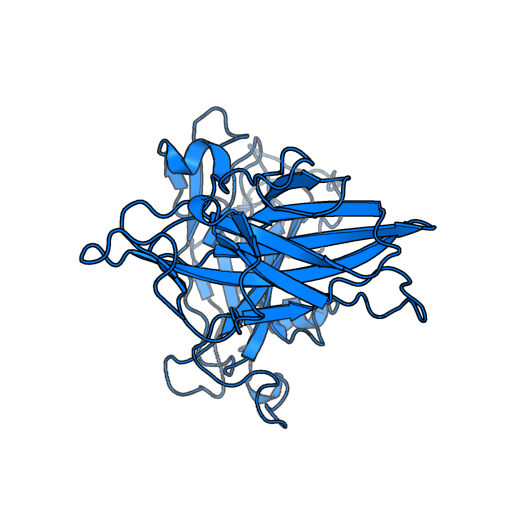 16.946 1.00 91.69 232 SER A CA 1
ATOM 1825 C C . SER A 1 232 ? -17.155 3.562 17.318 1.00 91.69 232 SER A C 1
ATOM 1827 O O . SER A 1 232 ? -17.651 2.455 17.537 1.00 91.69 232 SER A O 1
ATOM 1829 N N . LEU A 1 233 ? -15.853 3.771 17.372 1.00 91.56 233 LEU A N 1
ATOM 1830 C CA . LEU A 1 233 ? -14.888 2.821 17.899 1.00 91.56 233 LEU A CA 1
ATOM 1831 C C . LEU A 1 233 ? -14.275 3.413 19.161 1.00 91.56 233 LEU A C 1
ATOM 1833 O O . LEU A 1 233 ? -14.055 4.619 19.217 1.00 91.56 233 LEU A O 1
ATOM 1837 N N . HIS A 1 234 ? -14.018 2.572 20.153 1.00 92.75 234 HIS A N 1
ATOM 1838 C CA . HIS A 1 234 ? -13.363 2.927 21.406 1.00 92.75 234 HIS A CA 1
ATOM 1839 C C . HIS A 1 234 ? -12.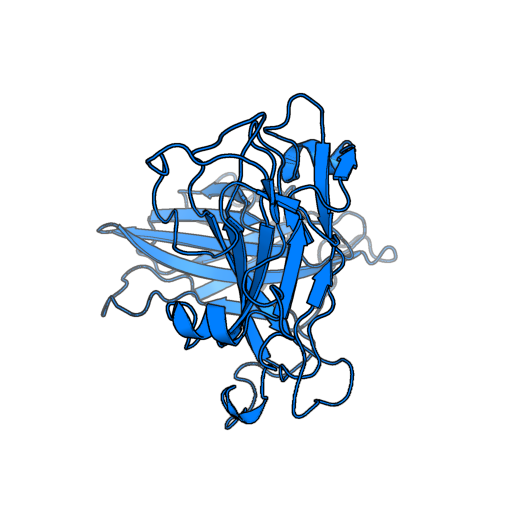059 2.146 21.523 1.00 92.75 234 HIS A C 1
ATOM 1841 O O . HIS A 1 234 ? -12.065 0.922 21.376 1.00 92.75 234 HIS A O 1
ATOM 1847 N N . ALA A 1 235 ? -10.956 2.844 21.770 1.00 92.56 235 ALA A N 1
ATOM 1848 C CA . ALA A 1 235 ? -9.668 2.226 22.030 1.00 92.56 235 ALA A CA 1
ATOM 1849 C C . ALA A 1 235 ? -9.524 2.002 23.535 1.00 92.56 235 ALA A C 1
ATOM 1851 O O . ALA A 1 235 ? -9.459 2.948 24.312 1.00 92.56 235 ALA A O 1
ATOM 1852 N N . GLU A 1 236 ? -9.466 0.740 23.944 1.00 90.31 236 GLU A N 1
ATOM 1853 C CA . GLU A 1 236 ? -9.135 0.382 25.315 1.00 90.31 236 GLU A CA 1
ATOM 1854 C C . GLU A 1 236 ? -7.616 0.356 25.455 1.00 90.31 236 GLU A C 1
ATOM 1856 O O . GLU A 1 236 ? -6.940 -0.443 24.802 1.00 90.31 236 GLU A O 1
ATOM 1861 N N . THR A 1 237 ? -7.081 1.234 26.294 1.00 89.56 237 THR A N 1
ATOM 1862 C CA . THR A 1 237 ? -5.640 1.429 26.452 1.00 89.56 237 THR A CA 1
ATOM 1863 C C . THR A 1 237 ? -5.187 1.179 27.885 1.00 89.56 237 THR A C 1
ATOM 1865 O O . THR A 1 237 ? -6.005 1.053 28.797 1.00 89.56 237 THR A O 1
ATOM 1868 N N . SER A 1 238 ? -3.873 1.134 28.110 1.00 86.19 238 SER A N 1
ATOM 1869 C CA . SER A 1 238 ? -3.338 1.261 29.465 1.00 86.19 238 SER A CA 1
ATOM 1870 C C . SER A 1 238 ? -3.663 2.645 30.054 1.00 86.19 238 SER A C 1
ATOM 1872 O O . SER A 1 238 ? -3.868 3.599 29.293 1.00 86.19 238 SER A O 1
ATOM 1874 N N . PRO A 1 239 ? -3.704 2.778 31.395 1.00 85.38 239 PRO A N 1
ATOM 1875 C CA . PRO A 1 239 ? -3.982 4.054 32.063 1.00 85.38 239 PRO A CA 1
ATOM 1876 C C . PRO A 1 239 ? -2.984 5.168 31.726 1.00 85.38 239 PRO A C 1
ATOM 1878 O O . PRO A 1 239 ? -3.316 6.342 31.832 1.00 85.38 239 PRO A O 1
ATOM 1881 N N . ASP A 1 240 ? -1.773 4.804 31.300 1.00 86.69 240 ASP A N 1
ATOM 1882 C CA . ASP A 1 240 ? -0.716 5.748 30.935 1.00 86.69 240 ASP A CA 1
ATOM 1883 C C . ASP A 1 240 ? -0.917 6.374 29.542 1.00 86.69 240 ASP A C 1
ATOM 1885 O O . ASP A 1 240 ? -0.118 7.208 29.118 1.00 86.69 240 ASP A O 1
ATOM 1889 N N . ALA A 1 241 ? -1.947 5.977 28.788 1.00 91.31 241 ALA A N 1
ATOM 1890 C CA . ALA A 1 241 ? -2.249 6.594 27.502 1.00 91.31 241 ALA A CA 1
ATOM 1891 C C . ALA A 1 241 ? -2.710 8.048 27.689 1.00 91.31 241 ALA A C 1
ATOM 1893 O O . ALA A 1 241 ? -3.700 8.329 28.357 1.00 91.31 241 ALA A O 1
ATOM 1894 N N . GLN A 1 242 ? -1.993 8.976 27.058 1.00 93.56 242 GLN A N 1
ATOM 1895 C CA . GLN A 1 242 ? -2.278 10.413 27.097 1.00 93.56 242 GLN A CA 1
ATOM 1896 C C . GLN A 1 242 ? -3.130 10.862 25.907 1.00 93.56 242 GLN A C 1
ATOM 1898 O O . GLN A 1 242 ? -3.828 11.866 25.981 1.00 93.56 242 GLN A O 1
ATOM 1903 N N . SER A 1 243 ? -3.035 10.153 24.781 1.00 94.38 243 SER A N 1
ATOM 1904 C CA . SER A 1 243 ? -3.829 10.425 23.583 1.00 94.38 243 SER A CA 1
ATOM 1905 C C . SER A 1 243 ? -3.842 9.234 22.636 1.00 94.38 243 SER A C 1
ATOM 1907 O O . SER A 1 243 ? -2.972 8.357 22.702 1.00 94.38 243 SER A O 1
ATOM 1909 N N . VAL A 1 244 ? -4.792 9.249 21.704 1.00 94.19 244 VAL A N 1
ATOM 1910 C CA . VAL A 1 244 ? -4.829 8.351 20.559 1.00 94.19 244 VAL A CA 1
ATOM 1911 C C . VAL A 1 244 ? -4.974 9.105 19.239 1.00 94.19 244 VAL A C 1
ATOM 1913 O O . VAL A 1 244 ? -5.610 10.152 19.144 1.00 94.19 244 VAL A O 1
ATOM 1916 N N . GLN A 1 245 ? -4.414 8.529 18.180 1.00 93.81 245 GLN A N 1
ATOM 1917 C CA . GLN A 1 245 ? -4.657 8.929 16.800 1.00 93.81 245 GLN A CA 1
ATOM 1918 C C . GLN A 1 245 ? -5.297 7.763 16.052 1.00 93.81 245 GLN A C 1
ATOM 1920 O O . GLN A 1 245 ? -4.694 6.699 15.913 1.00 93.81 245 GLN A O 1
ATOM 1925 N N . TRP A 1 246 ? -6.490 7.994 15.516 1.00 91.44 246 TRP A N 1
ATOM 1926 C CA . TRP A 1 246 ? -7.191 7.063 14.643 1.00 91.44 246 TRP A CA 1
ATOM 1927 C C . TRP A 1 246 ? -6.787 7.263 13.190 1.00 91.44 246 TRP A C 1
ATOM 1929 O O . TRP A 1 246 ? -6.698 8.399 12.703 1.00 91.44 246 TRP A O 1
ATOM 1939 N N . TYR A 1 247 ? -6.626 6.147 12.491 1.00 84.19 247 TYR A N 1
ATOM 1940 C CA . TYR A 1 247 ? -6.336 6.059 11.071 1.00 84.19 247 TYR A CA 1
ATOM 1941 C C . TYR A 1 247 ? -7.369 5.170 10.391 1.00 84.19 247 TYR A C 1
ATOM 1943 O O . TYR A 1 247 ? -7.800 4.157 10.938 1.00 84.19 247 TYR A O 1
ATOM 1951 N N . VAL A 1 248 ? -7.739 5.538 9.169 1.00 80.62 248 VAL A N 1
ATOM 1952 C CA . VAL A 1 248 ? -8.613 4.739 8.310 1.00 80.62 248 VAL A CA 1
ATOM 1953 C C . VAL A 1 248 ? -7.928 4.581 6.964 1.00 80.62 248 VAL A C 1
ATOM 1955 O O . VAL A 1 248 ? -7.695 5.568 6.265 1.00 80.62 248 VAL A O 1
ATOM 1958 N N . ASN A 1 249 ? -7.600 3.338 6.615 1.00 71.81 249 ASN A N 1
ATOM 1959 C CA . ASN A 1 249 ? -6.782 2.957 5.467 1.00 71.81 249 ASN A CA 1
ATOM 1960 C C . ASN A 1 249 ? -5.462 3.748 5.422 1.00 71.81 249 ASN A C 1
ATOM 1962 O O . ASN A 1 249 ? -5.122 4.334 4.399 1.00 71.81 249 ASN A O 1
ATOM 1966 N N . GLY A 1 250 ? -4.780 3.840 6.569 1.00 65.31 250 GLY A N 1
ATOM 1967 C CA . GLY A 1 250 ? -3.515 4.570 6.725 1.00 65.31 250 GLY A CA 1
ATOM 1968 C C . GLY A 1 250 ? -3.639 6.097 6.799 1.00 65.31 250 GLY A C 1
ATOM 1969 O O . GLY A 1 250 ? -2.659 6.774 7.089 1.00 65.31 250 GLY A O 1
ATOM 1970 N N . VAL A 1 251 ? -4.831 6.670 6.593 1.00 73.00 251 VAL A N 1
ATOM 1971 C CA . VAL A 1 251 ? -5.032 8.127 6.634 1.00 73.00 251 VAL A CA 1
ATOM 1972 C C . VAL A 1 251 ? -5.455 8.565 8.040 1.00 73.00 251 VAL A C 1
ATOM 1974 O O . VAL A 1 251 ? -6.475 8.060 8.513 1.00 73.00 251 VAL A O 1
ATOM 1977 N N . PRO A 1 252 ? -4.764 9.525 8.688 1.00 81.12 252 PRO A N 1
ATOM 1978 C CA . PRO A 1 252 ? -5.191 10.081 9.973 1.00 81.12 252 PRO A CA 1
ATOM 1979 C C . PRO A 1 252 ? -6.596 10.683 9.866 1.00 81.12 252 PRO A C 1
ATOM 1981 O O . PRO A 1 252 ? -6.869 11.451 8.940 1.00 81.12 252 PRO A O 1
ATOM 1984 N N . LYS A 1 253 ? -7.496 10.329 10.788 1.00 85.75 253 LYS A N 1
ATOM 1985 C CA . LYS A 1 253 ? -8.902 10.773 10.771 1.00 85.75 253 LYS A CA 1
ATOM 1986 C C . LYS A 1 253 ? -9.341 11.535 12.004 1.00 85.75 253 LYS A C 1
ATOM 1988 O O . LYS A 1 253 ? -10.105 12.484 11.860 1.00 85.75 253 LYS A O 1
ATOM 1993 N N . PHE A 1 254 ? -8.907 11.107 13.182 1.00 91.00 254 PHE A N 1
ATOM 1994 C CA . PHE A 1 254 ? -9.365 11.702 14.430 1.00 91.00 254 PHE A CA 1
ATOM 1995 C C . PHE A 1 254 ? -8.294 11.579 15.506 1.00 91.00 254 PHE A C 1
ATOM 1997 O O . PHE A 1 254 ? -7.700 10.513 15.661 1.00 91.00 254 PHE A O 1
ATOM 2004 N N . PHE A 1 255 ? -8.032 12.680 16.198 1.00 92.94 255 PHE A N 1
ATOM 2005 C CA . PHE A 1 255 ? -7.137 12.736 17.344 1.00 92.94 255 PHE A CA 1
ATOM 2006 C C . PHE A 1 255 ? -7.990 12.924 18.590 1.00 92.94 255 PHE A C 1
ATOM 2008 O O . PHE A 1 255 ? -8.883 13.768 18.584 1.00 92.94 255 PHE A O 1
ATOM 2015 N N . ASP A 1 256 ? -7.698 12.152 19.627 1.00 92.69 256 ASP A N 1
ATOM 2016 C CA . ASP A 1 256 ? -8.427 12.209 20.883 1.00 92.69 256 ASP A CA 1
ATOM 2017 C C . ASP A 1 256 ? -7.444 12.202 22.054 1.00 92.69 256 ASP A C 1
ATOM 2019 O O . ASP A 1 256 ? -6.570 11.339 22.138 1.00 92.69 256 ASP A O 1
ATOM 2023 N N . SER A 1 257 ? -7.556 13.188 22.937 1.00 92.94 257 SER A N 1
ATOM 2024 C CA . SER A 1 257 ? -6.684 13.366 24.105 1.00 92.94 257 SER A CA 1
ATOM 2025 C C . SER A 1 257 ? -7.424 13.213 25.426 1.00 92.94 257 SER A C 1
ATOM 2027 O O . SER A 1 257 ? -6.832 13.423 26.484 1.00 92.94 257 S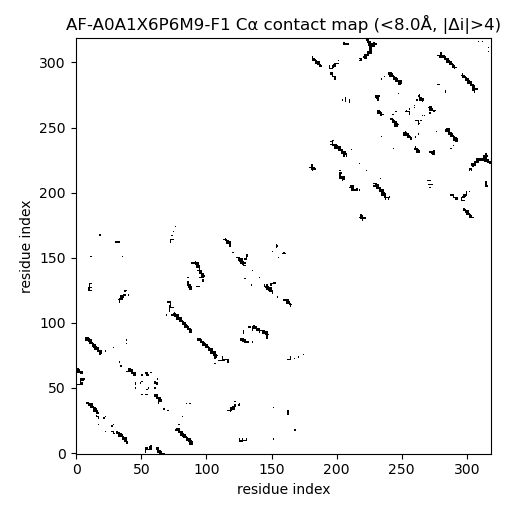ER A O 1
ATOM 2029 N N . THR A 1 258 ? -8.711 12.877 25.387 1.00 87.81 258 THR A N 1
ATOM 2030 C CA . THR A 1 258 ? -9.535 12.801 26.586 1.00 87.81 258 THR A CA 1
ATOM 2031 C C . THR A 1 258 ? -10.230 11.453 26.619 1.00 87.81 258 THR A C 1
ATOM 2033 O O . THR A 1 258 ? -10.836 11.016 25.653 1.00 87.81 258 THR A O 1
ATOM 2036 N N . HIS A 1 259 ? -10.098 10.747 27.738 1.00 84.56 259 HIS A N 1
ATOM 2037 C CA . HIS A 1 259 ? -10.769 9.467 27.903 1.00 84.56 259 HIS A CA 1
ATOM 2038 C C . HIS A 1 259 ? -12.290 9.687 28.046 1.00 84.56 259 HIS A C 1
ATOM 2040 O O . HIS A 1 259 ? -12.682 10.542 28.845 1.00 84.56 259 HIS A O 1
ATOM 2046 N N . PRO A 1 260 ? -13.152 8.881 27.393 1.00 90.50 260 PRO A N 1
ATOM 2047 C CA . PRO A 1 260 ? -12.849 7.683 26.601 1.00 90.50 260 PRO A CA 1
ATOM 2048 C C . PRO A 1 260 ? -12.340 7.975 25.183 1.00 90.50 260 PRO A C 1
ATOM 2050 O O . PRO A 1 260 ? -12.976 8.679 24.414 1.00 90.50 260 PRO A O 1
ATOM 2053 N N . PHE A 1 261 ? -11.253 7.309 24.789 1.00 93.50 261 PHE A N 1
ATOM 2054 C CA . PHE A 1 261 ? -10.632 7.497 23.478 1.00 93.50 261 PHE A CA 1
ATOM 2055 C C . PHE A 1 261 ? -11.474 6.898 22.347 1.00 93.50 261 PHE A C 1
ATOM 2057 O O . PHE A 1 261 ? -11.488 5.675 22.152 1.00 93.50 261 PHE A O 1
ATOM 2064 N N . THR A 1 262 ? -12.153 7.734 21.559 1.00 93.50 262 THR A N 1
ATOM 2065 C CA . THR A 1 262 ? -13.075 7.267 20.514 1.00 93.50 262 THR A CA 1
ATOM 2066 C C . THR A 1 262 ? -12.793 7.823 19.123 1.00 93.50 262 THR A C 1
ATOM 2068 O O . THR A 1 262 ? -12.179 8.864 18.946 1.00 93.50 262 THR A O 1
ATOM 2071 N N . SER A 1 263 ? -13.241 7.114 18.083 1.00 90.69 263 SER A N 1
ATOM 2072 C CA . SER A 1 263 ? -12.978 7.481 16.679 1.00 90.69 263 SER A CA 1
ATOM 2073 C C . SER A 1 263 ? -13.826 8.639 16.139 1.00 90.69 263 SER A C 1
ATOM 2075 O O . SER A 1 263 ? -13.597 9.103 15.020 1.00 90.69 263 SER A O 1
ATOM 2077 N N . GLY A 1 264 ? -14.855 9.033 16.888 1.00 88.12 264 GLY A N 1
ATOM 2078 C CA . GLY A 1 264 ? -15.761 10.136 16.560 1.00 88.12 264 GLY A CA 1
ATOM 2079 C C . GLY A 1 264 ? -15.745 11.262 17.595 1.00 88.12 264 GLY A C 1
ATOM 2080 O O . GLY A 1 264 ? -16.267 12.333 17.300 1.00 88.12 264 GLY A O 1
ATOM 2081 N N . GLY A 1 265 ? -15.145 11.025 18.765 1.00 89.19 265 GLY A N 1
ATOM 2082 C CA . GLY A 1 265 ? -15.216 11.880 19.945 1.00 89.19 265 GLY A CA 1
ATOM 2083 C C . GLY A 1 265 ? -16.415 11.566 20.843 1.00 89.19 265 GLY A C 1
ATOM 2084 O O . GLY A 1 265 ? -17.343 10.835 20.471 1.00 89.19 265 GLY A O 1
ATOM 2085 N N . ASP A 1 266 ? -16.402 12.178 22.015 1.00 87.56 266 ASP A N 1
ATOM 2086 C CA . ASP A 1 266 ? -17.463 12.165 23.013 1.00 87.56 266 ASP A CA 1
ATOM 2087 C C . ASP A 1 266 ? -17.675 13.579 23.583 1.00 87.56 266 ASP A C 1
ATOM 2089 O O . ASP A 1 266 ? -16.915 14.504 23.295 1.00 87.56 266 ASP A O 1
ATOM 2093 N N . ASP A 1 267 ? -18.750 13.775 24.344 1.00 87.06 267 ASP A N 1
ATOM 2094 C CA . ASP A 1 267 ? -19.057 15.057 24.993 1.00 87.06 267 ASP A CA 1
ATOM 2095 C C . ASP A 1 267 ? -18.591 15.141 26.456 1.00 87.06 267 ASP A C 1
ATOM 2097 O O . ASP A 1 267 ? -18.920 16.102 27.150 1.00 87.06 267 ASP A O 1
ATOM 2101 N N . HIS A 1 268 ? -17.872 14.126 26.942 1.00 78.56 268 HIS A N 1
ATOM 2102 C CA . HIS A 1 268 ? -17.415 13.968 28.326 1.00 78.56 268 HIS A CA 1
ATOM 2103 C C . HIS A 1 268 ? -18.533 13.871 29.378 1.00 78.56 268 HIS A C 1
ATOM 2105 O O . HIS A 1 268 ? -18.259 13.776 30.573 1.00 78.56 268 HIS A O 1
ATOM 2111 N N . THR A 1 269 ? -19.798 13.826 28.950 1.00 80.12 269 THR A N 1
ATOM 2112 C CA . THR A 1 269 ? -20.976 13.559 29.794 1.00 80.12 269 THR A CA 1
ATOM 2113 C C . THR A 1 269 ? -21.552 12.158 29.563 1.00 80.12 269 THR A C 1
ATOM 2115 O O . THR A 1 269 ? -22.538 11.764 30.189 1.00 80.12 269 THR A O 1
ATOM 2118 N N . GLY A 1 270 ? -20.911 11.379 28.685 1.00 74.81 270 GLY A N 1
ATOM 2119 C CA . GLY A 1 270 ? -21.279 10.006 28.346 1.00 74.81 270 GLY A CA 1
ATOM 2120 C C . GLY A 1 270 ? -22.016 9.862 27.013 1.00 74.81 270 GLY A C 1
ATOM 2121 O O . GLY A 1 270 ? -22.472 8.761 26.696 1.00 74.81 270 GLY A O 1
ATOM 2122 N N . ALA A 1 271 ? -22.154 10.929 26.217 1.00 87.50 271 ALA A N 1
ATOM 2123 C CA . ALA A 1 271 ? -22.614 10.813 24.838 1.00 87.50 271 ALA A CA 1
ATOM 2124 C C . ALA A 1 271 ? -21.429 10.648 23.880 1.00 87.50 271 ALA A C 1
ATOM 2126 O O . ALA A 1 271 ? -20.395 11.292 24.019 1.00 87.50 271 ALA A O 1
ATOM 2127 N N . PHE A 1 272 ? -21.612 9.803 22.868 1.00 90.88 272 PHE A N 1
ATOM 2128 C CA . PHE A 1 272 ? -20.612 9.539 21.837 1.00 90.88 272 PHE A CA 1
ATOM 2129 C C . PHE A 1 272 ? -21.042 10.150 20.508 1.00 90.88 272 PHE A C 1
ATOM 2131 O O . PHE A 1 272 ? -22.231 10.160 20.176 1.00 90.88 272 PHE A O 1
ATOM 2138 N N . TYR A 1 273 ? -20.083 10.585 19.701 1.00 90.56 273 TYR A N 1
ATOM 2139 C CA . TYR A 1 273 ? -20.340 11.024 18.337 1.00 90.56 273 TYR A CA 1
ATOM 2140 C C . TYR A 1 273 ? -20.141 9.878 17.336 1.00 90.56 273 TYR A C 1
ATOM 2142 O O . TYR A 1 273 ? -19.288 9.005 17.531 1.00 90.56 273 TYR A O 1
ATOM 2150 N N . PRO A 1 274 ? -20.930 9.849 16.245 1.00 88.19 274 PRO A N 1
ATOM 2151 C CA . PRO A 1 274 ? -20.781 8.838 15.211 1.00 88.19 274 PRO A CA 1
ATOM 2152 C C . PRO A 1 274 ? -19.436 8.964 14.500 1.00 88.19 274 PRO A C 1
ATOM 2154 O O . PRO A 1 274 ? -19.000 10.050 14.125 1.00 88.19 274 PRO A O 1
ATOM 2157 N N . TRP A 1 275 ? -18.823 7.819 14.233 1.00 84.44 275 TRP A N 1
ATOM 2158 C CA . TRP A 1 275 ? -17.729 7.716 13.288 1.00 84.44 275 TRP A CA 1
ATOM 2159 C C . TRP A 1 275 ? -18.252 7.990 11.873 1.00 84.44 275 TRP A C 1
ATOM 2161 O O . TRP A 1 275 ? -19.183 7.339 11.399 1.00 84.44 275 TRP A O 1
ATOM 2171 N N . TYR A 1 276 ? -17.647 8.960 11.185 1.00 74.81 276 TYR A N 1
ATOM 2172 C CA . TYR A 1 276 ? -18.090 9.414 9.859 1.00 74.81 276 TYR A CA 1
ATOM 2173 C C . TYR A 1 276 ? -17.495 8.626 8.688 1.00 74.81 276 TYR A C 1
ATOM 2175 O O . TYR A 1 276 ? -17.881 8.848 7.541 1.00 74.81 276 TYR A O 1
ATOM 2183 N N . TYR A 1 277 ? -16.568 7.702 8.952 1.00 69.38 277 TYR A N 1
ATOM 2184 C CA . TYR A 1 277 ? -15.839 6.980 7.908 1.00 69.38 277 TYR A CA 1
ATOM 2185 C C . TYR A 1 277 ? -16.198 5.493 7.696 1.00 69.38 277 TYR A C 1
ATOM 2187 O O . TYR A 1 277 ? -15.426 4.827 6.997 1.00 69.38 277 TYR A O 1
ATOM 2195 N N . PRO A 1 278 ? -17.311 4.920 8.211 1.00 63.56 278 PRO A N 1
ATOM 2196 C CA . PRO A 1 278 ? -17.636 3.545 7.875 1.00 63.56 278 PRO A CA 1
ATOM 2197 C C . PRO A 1 278 ? -17.974 3.426 6.390 1.00 63.56 278 PRO A C 1
ATOM 2199 O O . PRO A 1 278 ? -18.832 4.132 5.859 1.00 63.56 278 PRO A O 1
ATOM 2202 N N . VAL A 1 279 ? -17.322 2.476 5.722 1.00 63.44 279 VAL A N 1
ATOM 2203 C CA . VAL A 1 279 ? -17.666 2.080 4.358 1.00 63.44 279 VAL A CA 1
ATOM 2204 C C . VAL A 1 279 ? -18.334 0.714 4.426 1.00 63.44 279 VAL A C 1
ATOM 2206 O O . VAL A 1 279 ? -17.687 -0.296 4.690 1.00 63.44 279 VAL A O 1
ATOM 2209 N N . PHE A 1 280 ? -19.649 0.683 4.218 1.00 66.25 280 PHE A N 1
ATOM 2210 C CA . PHE A 1 280 ? -20.420 -0.559 4.250 1.00 66.25 280 PHE A CA 1
ATOM 2211 C C . PHE A 1 280 ? -20.068 -1.477 3.078 1.00 66.25 280 PHE A C 1
ATOM 2213 O O . PHE A 1 280 ? -19.779 -1.011 1.973 1.00 66.25 280 PHE A O 1
ATOM 2220 N N . ASN A 1 281 ? -20.138 -2.787 3.322 1.00 59.72 281 ASN A N 1
ATOM 2221 C CA . ASN A 1 281 ? -19.850 -3.854 2.361 1.00 59.72 281 ASN A CA 1
ATOM 2222 C C . ASN A 1 281 ? -18.449 -3.757 1.734 1.00 59.72 281 ASN A C 1
ATOM 2224 O O . ASN A 1 281 ? -18.227 -4.198 0.606 1.00 59.72 281 ASN A O 1
ATOM 2228 N N . ARG A 1 282 ? -17.497 -3.151 2.451 1.00 63.75 282 ARG A N 1
ATOM 2229 C CA . ARG A 1 282 ? -16.084 -3.091 2.076 1.00 63.75 282 ARG A CA 1
ATOM 2230 C C . ARG A 1 282 ? -15.218 -3.309 3.308 1.00 63.75 282 ARG A C 1
ATOM 2232 O O . ARG A 1 282 ? -15.627 -2.983 4.418 1.00 63.75 282 ARG A O 1
ATOM 2239 N N . ARG A 1 283 ? -14.024 -3.860 3.085 1.00 69.50 283 ARG A N 1
ATOM 2240 C CA . ARG A 1 283 ? -12.985 -3.969 4.110 1.00 69.50 283 ARG A CA 1
ATOM 2241 C C . ARG A 1 283 ? -12.358 -2.593 4.326 1.00 69.50 283 ARG A C 1
ATOM 2243 O O . ARG A 1 283 ? -12.026 -1.907 3.358 1.00 69.50 283 ARG A O 1
ATOM 2250 N N . VAL A 1 284 ? -12.247 -2.197 5.584 1.00 73.75 284 VAL A N 1
ATOM 2251 C CA . VAL A 1 284 ? -11.647 -0.946 6.040 1.00 73.75 284 VAL A CA 1
ATOM 2252 C C . VAL A 1 284 ? -10.569 -1.301 7.049 1.00 73.75 284 VAL A C 1
ATOM 2254 O O . VAL A 1 284 ? -10.866 -1.958 8.038 1.00 73.75 284 VAL A O 1
ATOM 2257 N N . TYR A 1 285 ? -9.342 -0.855 6.817 1.00 76.00 285 TYR A N 1
ATOM 2258 C CA . TYR A 1 285 ? -8.250 -1.020 7.767 1.00 76.00 285 TYR A CA 1
ATOM 2259 C C . TYR A 1 285 ? -8.292 0.137 8.762 1.00 76.00 285 TYR A C 1
ATOM 2261 O O . TYR A 1 285 ? -8.106 1.292 8.375 1.00 76.00 285 TYR A O 1
ATOM 2269 N N . VAL A 1 286 ? -8.596 -0.138 10.024 1.00 85.12 286 VAL A N 1
ATOM 2270 C CA . VAL A 1 286 ? -8.616 0.868 11.088 1.00 85.12 286 VAL A CA 1
ATOM 2271 C C . VAL A 1 286 ? -7.408 0.659 11.975 1.00 85.12 286 VAL A C 1
ATOM 2273 O O . VAL A 1 286 ? -7.247 -0.422 12.522 1.00 85.12 286 VAL A O 1
ATOM 2276 N N . SER A 1 287 ? -6.605 1.697 12.167 1.00 85.56 287 SER A N 1
ATOM 2277 C CA . SER A 1 287 ? -5.502 1.672 13.129 1.00 85.56 287 SER A CA 1
ATOM 2278 C C . SER A 1 287 ? -5.729 2.710 14.204 1.00 85.56 287 SER A C 1
ATOM 2280 O O . SER A 1 287 ? -6.218 3.808 13.931 1.00 85.56 287 SER A O 1
ATOM 2282 N N . VAL A 1 288 ? -5.329 2.385 15.422 1.00 89.81 288 VAL A N 1
ATOM 2283 C CA . VAL A 1 288 ? -5.186 3.346 16.502 1.00 89.81 288 VAL A CA 1
ATOM 2284 C C . VAL A 1 288 ? -3.746 3.322 16.987 1.00 89.81 288 VAL A C 1
ATOM 2286 O O . VAL A 1 288 ? -3.198 2.265 17.294 1.00 89.81 288 VAL A O 1
ATOM 2289 N N . ARG A 1 289 ? -3.141 4.505 17.044 1.00 90.38 289 ARG A N 1
ATOM 2290 C CA . ARG A 1 289 ? -1.878 4.740 17.740 1.00 90.38 289 ARG A CA 1
ATOM 2291 C C . ARG A 1 289 ? -2.187 5.369 19.084 1.00 90.38 289 ARG A C 1
ATOM 2293 O O . ARG A 1 289 ? -2.696 6.488 19.088 1.00 90.38 289 ARG A O 1
ATOM 2300 N N . ALA A 1 290 ? -1.816 4.732 20.185 1.00 89.19 290 ALA A N 1
ATOM 2301 C CA . ALA A 1 290 ? -1.777 5.379 21.492 1.00 89.19 290 ALA A CA 1
ATOM 2302 C C . ALA A 1 290 ? -0.392 5.975 21.759 1.00 89.19 290 ALA A C 1
ATOM 2304 O O . ALA A 1 290 ? 0.625 5.383 21.398 1.00 89.19 290 ALA A O 1
ATOM 2305 N N . LYS A 1 291 ? -0.362 7.141 22.405 1.00 90.69 291 LYS A N 1
ATOM 2306 C CA . LYS A 1 291 ? 0.859 7.787 22.900 1.00 90.69 291 LYS A CA 1
ATOM 2307 C C . LYS A 1 291 ? 0.806 7.909 24.417 1.00 90.69 291 LYS A C 1
ATOM 2309 O O . LYS A 1 291 ? -0.217 8.327 24.959 1.00 90.69 291 LYS A O 1
ATOM 2314 N N . GLY A 1 292 ? 1.906 7.580 25.083 1.00 87.25 292 GLY A N 1
ATOM 2315 C CA . GLY A 1 292 ? 2.083 7.730 26.526 1.00 87.25 292 GLY A CA 1
ATOM 2316 C C . GLY A 1 292 ? 3.333 8.537 26.896 1.00 87.25 292 GLY A C 1
ATOM 2317 O O . GLY A 1 292 ? 3.992 9.118 26.025 1.00 87.25 292 GLY A O 1
ATOM 2318 N N . PRO A 1 293 ? 3.692 8.570 28.193 1.00 85.00 293 PRO A N 1
ATOM 2319 C CA . PRO A 1 293 ? 4.854 9.288 28.699 1.00 85.00 293 PRO A CA 1
ATOM 2320 C C . PRO A 1 293 ? 6.148 8.917 27.971 1.00 85.00 293 PRO A C 1
ATOM 2322 O O . PRO A 1 293 ? 6.343 7.772 27.560 1.00 85.00 293 PRO A O 1
ATOM 2325 N N . GLY A 1 294 ? 7.051 9.892 27.842 1.00 80.44 294 GLY A N 1
ATOM 2326 C CA . GLY A 1 294 ? 8.377 9.672 27.257 1.00 80.44 294 GLY A CA 1
ATOM 2327 C C . GLY A 1 294 ? 8.356 9.304 25.771 1.00 80.44 294 GLY A C 1
ATOM 2328 O O . GLY A 1 294 ? 9.270 8.626 25.316 1.00 80.44 294 GLY A O 1
ATOM 2329 N N . ASN A 1 295 ? 7.322 9.726 25.029 1.00 72.50 295 ASN A N 1
ATOM 2330 C CA . ASN A 1 295 ? 7.093 9.360 23.624 1.00 72.50 295 ASN A CA 1
ATOM 2331 C C . ASN A 1 295 ? 6.981 7.845 23.396 1.00 72.50 295 ASN A C 1
ATOM 2333 O O . ASN A 1 295 ? 7.315 7.350 22.320 1.00 72.50 295 ASN A O 1
ATOM 2337 N N . THR A 1 296 ? 6.518 7.100 24.401 1.00 79.12 296 THR A N 1
ATOM 2338 C CA . THR A 1 296 ? 6.137 5.703 24.193 1.00 79.12 296 THR A CA 1
ATOM 2339 C C . THR A 1 296 ? 4.900 5.650 23.304 1.00 79.12 296 THR A C 1
ATOM 2341 O O . THR A 1 296 ? 3.986 6.467 23.443 1.00 79.12 296 THR A O 1
ATOM 2344 N N . GLU A 1 297 ? 4.878 4.705 22.370 1.00 83.44 297 GLU A N 1
ATOM 2345 C CA . GLU A 1 297 ? 3.764 4.518 21.446 1.00 83.44 297 GLU A CA 1
ATOM 2346 C C . GLU A 1 297 ? 3.419 3.033 21.355 1.00 83.44 297 GLU A C 1
ATOM 2348 O O . GLU A 1 297 ? 4.303 2.179 21.436 1.00 83.44 297 GLU A O 1
ATOM 2353 N N . ASP A 1 298 ? 2.136 2.740 21.175 1.00 78.81 298 ASP A N 1
ATOM 2354 C CA . ASP A 1 298 ? 1.654 1.405 20.835 1.00 78.81 298 ASP A CA 1
ATOM 2355 C C . ASP A 1 298 ? 0.563 1.511 19.777 1.00 78.81 298 ASP A C 1
ATOM 2357 O O . ASP A 1 298 ? -0.133 2.526 19.668 1.00 78.81 298 ASP A O 1
ATOM 2361 N N . TRP A 1 299 ? 0.434 0.456 18.988 1.00 84.69 299 TRP A N 1
ATOM 2362 C CA . TRP A 1 299 ? -0.425 0.429 17.820 1.00 84.69 299 TRP A CA 1
ATOM 2363 C C . TRP A 1 299 ? -1.265 -0.838 17.810 1.00 84.69 299 TRP A C 1
ATOM 2365 O O . TRP A 1 299 ? -0.771 -1.956 17.991 1.00 84.69 299 TRP A O 1
ATOM 2375 N N . LEU A 1 300 ? -2.547 -0.651 17.519 1.00 80.25 300 LEU A N 1
ATOM 2376 C CA . LEU A 1 300 ? -3.462 -1.738 17.230 1.00 80.25 300 LEU A CA 1
ATOM 2377 C C . LEU A 1 300 ? -4.219 -1.410 15.955 1.00 80.25 300 LEU A C 1
ATOM 2379 O O . LEU A 1 300 ? -4.849 -0.359 15.840 1.00 80.25 300 LEU A O 1
ATOM 2383 N N . SER A 1 301 ? -4.171 -2.331 15.011 1.00 81.00 301 SER A N 1
ATOM 2384 C CA . SER A 1 301 ? -4.866 -2.232 13.742 1.00 81.00 301 SER A CA 1
ATOM 2385 C C . SER A 1 301 ? -5.867 -3.371 13.599 1.00 81.00 301 SER A C 1
ATOM 2387 O O . SER A 1 301 ? -5.678 -4.459 14.139 1.00 81.00 301 SER A O 1
ATOM 2389 N N . LEU A 1 302 ? -6.959 -3.117 12.891 1.00 77.94 302 LEU A N 1
ATOM 2390 C CA . LEU A 1 302 ? -8.060 -4.041 12.695 1.00 77.94 302 LEU A CA 1
ATOM 2391 C C . LEU A 1 302 ? -8.653 -3.865 11.296 1.00 77.94 302 LEU A C 1
ATOM 2393 O O . LEU A 1 302 ? -9.049 -2.762 10.920 1.00 77.94 302 LEU A O 1
ATOM 2397 N N . ASP A 1 303 ? -8.792 -4.952 10.545 1.00 75.81 303 ASP A N 1
ATOM 2398 C CA . ASP A 1 303 ? -9.684 -4.968 9.388 1.00 75.81 303 ASP A CA 1
ATOM 2399 C C . ASP A 1 303 ? -11.136 -5.023 9.854 1.00 75.81 303 ASP A C 1
ATOM 2401 O O . ASP A 1 303 ? -11.518 -5.938 10.566 1.00 75.81 303 ASP A O 1
ATOM 2405 N N . LEU A 1 304 ? -11.978 -4.111 9.387 1.00 78.19 304 LEU A N 1
ATOM 2406 C CA . LEU A 1 304 ? -13.406 -4.087 9.673 1.00 78.19 304 LEU A CA 1
ATOM 2407 C C . LEU A 1 304 ? -14.220 -4.160 8.385 1.00 78.19 304 LEU A C 1
ATOM 2409 O O . LEU A 1 304 ? -13.914 -3.522 7.381 1.00 78.19 304 LEU A O 1
ATOM 2413 N N . VAL A 1 305 ? -15.305 -4.919 8.428 1.00 75.88 305 VAL A N 1
ATOM 2414 C CA . VAL A 1 305 ? -16.339 -5.001 7.395 1.00 75.88 305 VAL A CA 1
ATOM 2415 C C . VAL A 1 305 ? -17.672 -4.789 8.091 1.00 75.88 305 VAL A C 1
ATOM 2417 O O . VAL A 1 305 ? -18.070 -5.604 8.921 1.00 75.88 305 VAL A O 1
ATOM 2420 N N . PHE A 1 306 ? -18.365 -3.713 7.734 1.00 75.31 306 PHE A N 1
ATOM 2421 C CA . PHE A 1 306 ? -19.708 -3.433 8.234 1.00 75.31 306 PHE A CA 1
ATOM 2422 C C . PHE A 1 306 ? -20.753 -3.844 7.204 1.00 75.31 306 PHE A C 1
ATOM 2424 O O . PHE A 1 306 ? -20.656 -3.465 6.033 1.00 75.31 306 PHE A O 1
ATOM 2431 N N . VAL A 1 307 ? -21.781 -4.562 7.646 1.00 77.12 307 VAL A N 1
ATOM 2432 C CA . VAL A 1 307 ? -22.923 -4.972 6.822 1.00 77.12 307 VAL A CA 1
ATOM 2433 C C . VAL A 1 307 ? -24.190 -4.356 7.402 1.00 77.12 307 VAL A C 1
ATOM 2435 O O . VAL A 1 307 ? -24.423 -4.425 8.607 1.00 77.12 307 VAL A O 1
ATOM 2438 N N . LYS A 1 308 ? -25.015 -3.745 6.544 1.00 77.81 308 LYS A N 1
ATOM 2439 C CA . LYS A 1 308 ? -26.333 -3.245 6.952 1.00 77.81 308 LYS A CA 1
ATOM 2440 C C . LYS A 1 308 ? -27.386 -4.338 6.834 1.00 77.81 308 LYS A C 1
ATOM 2442 O O . LYS A 1 308 ? -27.675 -4.780 5.724 1.00 77.81 308 LYS A O 1
ATOM 2447 N N . ASP A 1 309 ? -28.028 -4.669 7.945 1.00 78.44 309 ASP A N 1
ATOM 2448 C CA . ASP A 1 309 ? -29.295 -5.392 7.956 1.00 78.44 309 ASP A CA 1
ATOM 2449 C C . ASP A 1 309 ? -30.449 -4.386 7.835 1.00 78.44 309 ASP A C 1
ATOM 2451 O O . ASP A 1 309 ? -30.777 -3.652 8.767 1.00 78.44 309 ASP A O 1
ATOM 2455 N N . ARG A 1 310 ? -31.063 -4.324 6.649 1.00 77.56 310 ARG A N 1
ATOM 2456 C CA . ARG A 1 310 ? -32.173 -3.397 6.372 1.00 77.56 310 ARG A CA 1
ATOM 2457 C C . ARG A 1 310 ? -33.494 -3.827 7.010 1.00 77.56 310 ARG A C 1
ATOM 2459 O O . ARG A 1 310 ? -34.414 -3.017 7.048 1.00 77.56 310 ARG A O 1
ATOM 2466 N N . SER A 1 311 ? -33.590 -5.064 7.497 1.00 74.31 311 SER A N 1
ATOM 2467 C CA . SER A 1 311 ? -34.793 -5.567 8.166 1.00 74.31 311 SER A CA 1
ATOM 2468 C C . SER A 1 311 ? -34.888 -5.121 9.627 1.00 74.31 311 SER A C 1
ATOM 2470 O O . SER A 1 311 ? -35.955 -5.219 10.230 1.00 74.31 311 SER A O 1
ATOM 2472 N N . LYS A 1 312 ? -33.793 -4.591 10.197 1.00 70.88 312 LYS A N 1
ATOM 2473 C CA . LYS A 1 312 ? -33.721 -4.177 11.600 1.00 70.88 312 LYS A CA 1
ATOM 2474 C C . LYS A 1 312 ? -33.440 -2.677 11.743 1.00 70.88 312 LYS A C 1
ATOM 2476 O O . LYS A 1 312 ? -32.478 -2.168 11.161 1.00 70.88 312 LYS A O 1
ATOM 2481 N N . PRO A 1 313 ? -34.226 -1.955 12.564 1.00 68.44 313 PRO A N 1
ATOM 2482 C CA . PRO A 1 313 ? -33.976 -0.545 12.856 1.00 68.44 313 PRO A CA 1
ATOM 2483 C C . PRO A 1 313 ? -32.900 -0.329 13.937 1.00 68.44 313 PRO A C 1
ATOM 2485 O O . PRO A 1 313 ? -32.539 0.817 14.194 1.00 68.44 313 PRO A O 1
ATOM 2488 N N . SER A 1 314 ? -32.400 -1.390 14.587 1.00 62.25 314 SER A N 1
ATOM 2489 C CA . SER A 1 314 ? -31.473 -1.292 15.724 1.00 62.25 314 SER A CA 1
ATOM 2490 C C . SER A 1 314 ? -30.075 -0.802 15.325 1.00 62.25 314 SER A C 1
ATOM 2492 O O . SER A 1 314 ? -29.607 -1.043 14.217 1.00 62.25 314 SER A O 1
ATOM 2494 N N . ASN A 1 315 ? -29.364 -0.137 16.240 1.00 64.06 315 ASN A N 1
ATOM 2495 C CA . ASN A 1 315 ? -28.011 0.353 15.954 1.00 64.06 315 ASN A CA 1
ATOM 2496 C C . ASN A 1 315 ? -26.985 -0.782 15.846 1.00 64.06 315 ASN A C 1
ATOM 2498 O O . ASN A 1 315 ? -26.189 -0.810 14.915 1.00 64.06 315 ASN A O 1
ATOM 2502 N N . TYR A 1 316 ? -27.033 -1.757 16.748 1.00 66.44 316 TYR A N 1
ATOM 2503 C CA . TYR A 1 316 ? -26.241 -2.979 16.656 1.00 66.44 316 TYR A CA 1
ATOM 2504 C C . TYR A 1 316 ? -27.165 -4.191 16.508 1.00 66.44 316 TYR A C 1
ATOM 2506 O O . TYR A 1 316 ? -28.243 -4.238 17.109 1.00 66.44 316 TYR A O 1
ATOM 2514 N N . VAL A 1 317 ? -26.766 -5.149 15.669 1.00 62.25 317 VAL A N 1
ATOM 2515 C CA . VAL A 1 317 ? -27.513 -6.395 15.436 1.00 62.25 317 VAL A CA 1
ATOM 2516 C C . VAL A 1 317 ? -26.705 -7.599 15.907 1.00 62.25 317 VAL A C 1
ATOM 2518 O O . VAL A 1 317 ? -27.270 -8.481 16.550 1.00 62.25 317 VAL A O 1
ATOM 2521 N N . GLY A 1 318 ? -25.403 -7.640 15.610 1.00 63.62 318 GLY A N 1
ATOM 2522 C CA . GLY A 1 318 ? -24.548 -8.775 15.946 1.00 63.62 318 GLY A CA 1
ATOM 2523 C C . GLY A 1 318 ? -23.190 -8.750 15.242 1.00 63.62 318 GLY A C 1
ATOM 2524 O O . GLY A 1 318 ? -22.900 -7.851 14.450 1.00 63.62 318 GLY A O 1
ATOM 2525 N N . VAL A 1 319 ? -22.389 -9.776 15.531 1.00 54.19 319 VAL A N 1
ATOM 2526 C CA . VAL A 1 319 ? -21.137 -10.150 14.852 1.00 54.19 319 VAL A CA 1
ATOM 2527 C C . VAL A 1 319 ? -21.278 -11.584 14.354 1.00 54.19 319 VAL A C 1
ATOM 2529 O O . VAL A 1 319 ? -21.793 -12.433 15.120 1.00 54.19 319 VAL A O 1
#

Mean predicted aligned error: 13.77 Å